Protein AF-A0A353LY17-F1 (afdb_monomer)

Foldseek 3Di:
DDPVVVVVVVVVVVVVVVPDPPPPVVCVDVFFADPPDWAFEAEPVGDTQDIDRTHDDFQDWDQGPQRWIWGFHDADPVVRYTYTYTDDRDDPPPQPPCNVCVVVVNVPPPDPPPDQAEEEEAEDQAQQAEDPPVQPDRGDPQHYPVVVVRVVVCVVCVVVVHHYRYDSDDNHPPDPCSPPD

Sequence (181 aa):
MTRRSRMLLICCVSFLLLAGPGWAQEETWGELLSVGEYYTLLDPEGNVLWETGHQIYPQDQYLAADNILYDVVEVDETERIARTELVELVKPEISRWNELRKELGLAAIEGSQQGERGQIALYHTHNAESYVPSDGAESVNGKGGIHRVGQAFADALGDLGITVDYSQTLHLPHDRGAYRR

Structure (mmCIF, N/CA/C/O backbone):
data_AF-A0A353LY17-F1
#
_entry.id   AF-A0A353LY17-F1
#
loop_
_atom_site.group_PDB
_atom_site.id
_atom_site.type_symbol
_atom_site.label_atom_id
_atom_site.label_alt_id
_atom_site.label_comp_id
_atom_site.label_asym_id
_atom_site.label_entity_id
_atom_site.label_seq_id
_atom_site.pdbx_PDB_ins_code
_atom_site.Cartn_x
_atom_site.Cartn_y
_atom_site.Cartn_z
_atom_site.occupancy
_atom_site.B_iso_or_equiv
_atom_site.auth_seq_id
_atom_site.auth_comp_id
_atom_site.auth_asym_id
_atom_site.auth_atom_id
_atom_site.pdbx_PDB_model_num
ATOM 1 N N . MET A 1 1 ? 3.284 45.686 -53.992 1.00 56.66 1 MET A N 1
ATOM 2 C CA . MET A 1 1 ? 3.015 45.862 -52.544 1.00 56.66 1 MET A CA 1
ATOM 3 C C . MET A 1 1 ? 3.606 47.179 -52.074 1.00 56.66 1 MET A C 1
ATOM 5 O O . MET A 1 1 ? 4.790 47.413 -52.284 1.00 56.66 1 MET A O 1
ATOM 9 N N . THR A 1 2 ? 2.798 48.044 -51.464 1.00 76.81 2 THR A N 1
ATOM 10 C CA . THR A 1 2 ? 3.268 49.303 -50.869 1.00 76.81 2 THR A CA 1
ATOM 11 C C . THR A 1 2 ? 4.068 49.025 -49.591 1.00 76.81 2 THR A C 1
ATOM 13 O O . THR A 1 2 ? 3.885 47.994 -48.938 1.00 76.81 2 THR A O 1
ATOM 16 N N . ARG A 1 3 ? 4.957 49.948 -49.204 1.00 73.81 3 ARG A N 1
ATOM 17 C CA . ARG A 1 3 ? 5.834 49.817 -48.021 1.00 73.81 3 ARG A CA 1
ATOM 18 C C . ARG A 1 3 ? 5.049 49.489 -46.737 1.00 73.81 3 ARG A C 1
ATOM 20 O O . ARG A 1 3 ? 5.506 48.686 -45.933 1.00 73.81 3 ARG A O 1
ATOM 27 N N . ARG A 1 4 ? 3.821 50.014 -46.618 1.00 73.06 4 ARG A N 1
ATOM 28 C CA . ARG A 1 4 ? 2.871 49.725 -45.527 1.00 73.06 4 ARG A CA 1
ATOM 29 C C . ARG A 1 4 ? 2.370 48.278 -45.537 1.00 73.06 4 ARG A C 1
ATOM 31 O O . ARG A 1 4 ? 2.393 47.631 -44.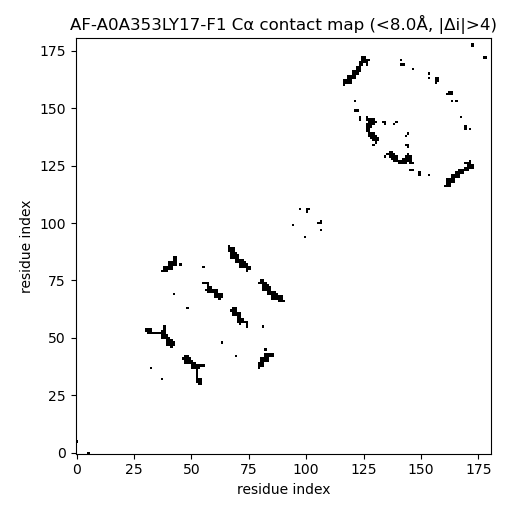500 1.00 73.06 4 ARG A O 1
ATOM 38 N N . SER A 1 5 ? 2.004 47.744 -46.704 1.00 69.88 5 SER A N 1
ATOM 39 C CA . SER A 1 5 ? 1.581 46.339 -46.832 1.00 69.88 5 SER A CA 1
ATOM 40 C C . SER A 1 5 ? 2.712 45.330 -46.581 1.00 69.88 5 SER A C 1
ATOM 42 O O . SER A 1 5 ? 2.445 44.250 -46.075 1.00 69.88 5 SER A O 1
ATOM 44 N N . ARG A 1 6 ? 3.980 45.685 -46.849 1.00 74.25 6 ARG A N 1
ATOM 45 C CA . ARG A 1 6 ? 5.136 44.857 -46.447 1.00 74.25 6 ARG A CA 1
ATOM 46 C C . ARG A 1 6 ? 5.353 44.866 -44.934 1.00 74.25 6 ARG A C 1
ATOM 48 O O . ARG A 1 6 ? 5.626 43.822 -44.362 1.00 74.25 6 ARG A O 1
ATOM 55 N N . MET A 1 7 ? 5.195 46.024 -44.295 1.00 73.31 7 MET A N 1
ATOM 56 C CA . MET A 1 7 ? 5.377 46.164 -42.849 1.00 73.31 7 MET A CA 1
ATOM 57 C C . MET A 1 7 ? 4.294 45.419 -42.057 1.00 73.31 7 MET A C 1
ATOM 59 O O . MET A 1 7 ? 4.612 44.731 -41.096 1.00 73.31 7 MET A O 1
ATOM 63 N N . LEU A 1 8 ? 3.037 45.477 -42.513 1.00 74.88 8 LEU A N 1
ATOM 64 C CA . LEU A 1 8 ? 1.932 44.706 -41.932 1.00 74.88 8 LEU A CA 1
ATOM 65 C C . LEU A 1 8 ? 2.136 43.195 -42.077 1.00 74.88 8 LEU A C 1
ATOM 67 O O . LEU A 1 8 ? 1.920 42.462 -41.119 1.00 74.88 8 LEU A O 1
ATOM 71 N N . LEU A 1 9 ? 2.599 42.736 -43.243 1.00 75.50 9 LEU A N 1
ATOM 72 C CA . LEU A 1 9 ? 2.864 41.315 -43.468 1.00 75.50 9 LEU A CA 1
ATOM 73 C C . LEU A 1 9 ? 3.995 40.806 -42.563 1.00 75.50 9 LEU A C 1
ATOM 75 O O . LEU A 1 9 ? 3.872 39.737 -41.980 1.00 75.50 9 LEU A O 1
ATOM 79 N N . ILE A 1 10 ? 5.063 41.597 -42.402 1.00 77.06 10 ILE A N 1
ATOM 80 C CA . ILE A 1 10 ? 6.172 41.272 -41.496 1.00 77.06 10 ILE A CA 1
ATOM 81 C C . ILE A 1 10 ? 5.671 41.217 -40.050 1.00 77.06 10 ILE A C 1
ATOM 83 O O . ILE A 1 10 ? 5.928 40.231 -39.377 1.00 77.06 10 ILE A O 1
ATOM 87 N N . CYS A 1 11 ? 4.887 42.197 -39.589 1.00 72.69 11 CYS A N 1
ATOM 88 C CA . CYS A 1 11 ? 4.318 42.162 -38.239 1.00 72.69 11 CYS A CA 1
ATOM 89 C C . CYS A 1 11 ? 3.384 40.961 -38.011 1.00 72.69 11 CYS A C 1
ATOM 91 O O . CYS A 1 11 ? 3.461 40.348 -36.951 1.00 72.69 11 CYS A O 1
ATOM 93 N N . CYS A 1 12 ? 2.544 40.587 -38.982 1.00 70.12 12 CYS A N 1
ATOM 94 C CA . CYS A 1 12 ? 1.680 39.407 -38.866 1.00 70.12 12 CYS A CA 1
ATOM 95 C C . CYS A 1 12 ? 2.480 38.098 -38.817 1.00 70.12 12 CYS A C 1
ATOM 97 O O . CYS A 1 12 ? 2.164 37.230 -38.008 1.00 70.12 12 CYS A O 1
ATOM 99 N N . VAL A 1 13 ? 3.533 37.963 -39.630 1.00 69.44 13 VAL A N 1
ATOM 100 C CA . VAL A 1 13 ? 4.416 36.784 -39.607 1.00 69.44 13 VAL A CA 1
ATOM 101 C C . VAL A 1 13 ? 5.200 36.714 -38.293 1.00 69.44 13 VAL A C 1
ATOM 103 O O . VAL A 1 13 ? 5.283 35.647 -37.694 1.00 69.44 13 VAL A O 1
ATOM 106 N N . SER A 1 14 ? 5.696 37.845 -37.784 1.00 66.38 14 SER A N 1
ATOM 107 C CA . SER A 1 14 ? 6.376 37.905 -36.484 1.00 66.38 14 SER A CA 1
ATOM 108 C C . SER A 1 14 ? 5.448 37.574 -35.310 1.00 66.38 14 SER A C 1
ATOM 110 O O . SER A 1 14 ? 5.885 36.950 -34.349 1.00 66.38 14 SER A O 1
ATOM 112 N N . PHE A 1 15 ? 4.168 37.957 -35.379 1.00 65.69 15 PHE A N 1
ATOM 113 C CA . PHE A 1 15 ? 3.180 37.646 -34.340 1.00 65.69 15 PHE A CA 1
ATOM 114 C C . PHE A 1 15 ? 2.769 36.165 -34.357 1.00 65.69 15 PHE A C 1
ATOM 116 O O . PHE A 1 15 ? 2.594 35.562 -33.304 1.00 65.69 15 PHE A O 1
ATOM 123 N N . LEU A 1 16 ? 2.694 35.553 -35.545 1.00 60.41 16 LEU A N 1
ATOM 124 C CA . LEU A 1 16 ? 2.455 34.114 -35.708 1.00 60.41 16 LEU A CA 1
ATOM 125 C C . LEU A 1 16 ? 3.641 33.255 -35.237 1.00 60.41 16 LEU A C 1
ATOM 127 O O . LEU A 1 16 ? 3.423 32.155 -34.744 1.00 60.41 16 LEU A O 1
ATOM 131 N N . LEU A 1 17 ? 4.877 33.758 -35.327 1.00 58.66 17 LEU A N 1
ATOM 132 C CA . LEU A 1 17 ? 6.073 33.071 -34.814 1.00 58.66 17 LEU A CA 1
ATOM 133 C C . LEU A 1 17 ? 6.217 33.143 -33.282 1.00 58.66 17 LEU A C 1
ATOM 135 O O . LEU A 1 17 ? 6.893 32.301 -32.701 1.00 58.66 17 LEU A O 1
ATOM 139 N N . LEU A 1 18 ? 5.578 34.117 -32.625 1.00 57.78 18 LEU A N 1
ATOM 140 C CA . LEU A 1 18 ? 5.542 34.238 -31.159 1.00 57.78 18 LEU A CA 1
ATOM 141 C C . LEU A 1 18 ? 4.372 33.474 -30.518 1.00 57.78 18 LEU A C 1
ATOM 143 O O . LEU A 1 18 ? 4.386 33.238 -29.314 1.00 57.78 18 LEU A O 1
ATOM 147 N N . ALA A 1 19 ? 3.381 33.066 -31.313 1.00 55.28 19 ALA A N 1
ATOM 148 C CA . ALA A 1 19 ? 2.241 32.258 -30.890 1.00 55.28 19 ALA A CA 1
ATOM 149 C C . ALA A 1 19 ? 2.464 30.769 -31.205 1.00 55.28 19 ALA A C 1
ATOM 151 O O . ALA A 1 19 ? 1.580 30.093 -31.733 1.00 55.28 19 ALA A O 1
ATOM 152 N N . GLY A 1 20 ? 3.659 30.252 -30.905 1.00 60.31 20 GLY A N 1
ATOM 153 C CA . GLY A 1 20 ? 3.837 28.807 -30.837 1.00 60.31 20 GLY A CA 1
ATOM 154 C C . GLY A 1 20 ? 2.866 28.258 -29.790 1.00 60.31 20 GLY A C 1
ATOM 155 O O . GLY A 1 20 ? 2.739 28.873 -28.726 1.00 60.31 20 GLY A O 1
ATOM 156 N N . PRO A 1 21 ? 2.149 27.150 -30.050 1.00 56.22 21 PRO A N 1
ATOM 157 C CA . PRO A 1 21 ? 1.451 26.473 -28.978 1.00 56.22 21 PRO A CA 1
ATOM 158 C C . PRO A 1 21 ? 2.529 26.067 -27.978 1.00 56.22 21 PRO A C 1
ATOM 160 O O . PRO A 1 21 ? 3.343 25.184 -28.243 1.00 56.22 21 PRO A O 1
ATOM 163 N N . GLY A 1 22 ? 2.583 26.775 -26.852 1.00 50.38 22 GLY A N 1
ATOM 164 C CA . GLY A 1 22 ? 3.240 26.281 -25.664 1.00 50.38 22 GLY A CA 1
ATOM 165 C C . GLY A 1 22 ? 2.450 25.057 -25.247 1.00 50.38 22 GLY A C 1
ATOM 166 O O . GLY A 1 22 ? 1.543 25.156 -24.427 1.00 50.38 22 GLY A O 1
ATOM 167 N N . TRP A 1 23 ? 2.765 23.911 -25.849 1.00 49.31 23 TRP A N 1
ATOM 168 C CA . TRP A 1 23 ? 2.523 22.620 -25.240 1.00 49.31 23 TRP A CA 1
ATOM 169 C C . TRP A 1 23 ? 3.463 22.580 -24.039 1.00 49.31 23 TRP A C 1
ATOM 171 O O . TRP A 1 23 ? 4.503 21.934 -24.055 1.00 49.31 23 TRP A O 1
ATOM 181 N N . ALA A 1 24 ? 3.125 23.346 -23.002 1.00 46.78 24 ALA A N 1
ATOM 182 C CA . ALA A 1 24 ? 3.462 22.954 -21.658 1.00 46.78 24 ALA A CA 1
ATOM 183 C C . ALA A 1 24 ? 2.662 21.670 -21.448 1.00 46.78 24 ALA A C 1
ATOM 185 O O . ALA A 1 24 ? 1.525 21.688 -20.980 1.00 46.78 24 ALA A O 1
ATOM 186 N N . GLN A 1 25 ? 3.223 20.562 -21.934 1.00 50.88 25 GLN A N 1
ATOM 187 C CA . GLN A 1 25 ? 2.933 19.275 -21.356 1.00 50.88 25 GLN A CA 1
ATOM 188 C C . GLN A 1 25 ? 3.263 19.498 -19.891 1.00 50.88 25 GLN A C 1
ATOM 190 O O . GLN A 1 25 ? 4.382 19.874 -19.549 1.00 50.88 25 GLN A O 1
ATOM 195 N N . GLU A 1 26 ? 2.228 19.479 -19.068 1.00 49.16 26 GLU A N 1
ATOM 196 C CA . GLU A 1 26 ? 2.356 19.492 -17.628 1.00 49.16 26 GLU A CA 1
ATOM 197 C C . GLU A 1 26 ? 3.163 18.228 -17.306 1.00 49.16 26 GLU A C 1
ATOM 199 O O . GLU A 1 26 ? 2.584 17.160 -17.125 1.00 49.16 26 GLU A O 1
ATOM 204 N N . GLU A 1 27 ? 4.498 18.312 -17.384 1.00 50.34 27 GLU A N 1
ATOM 205 C CA . GLU A 1 27 ? 5.439 17.278 -16.966 1.00 50.34 27 GLU A CA 1
ATOM 206 C C . GLU A 1 27 ? 5.262 17.167 -15.468 1.00 50.34 27 GLU A C 1
ATOM 208 O O . GLU A 1 27 ? 5.930 17.816 -14.669 1.00 50.34 27 GLU A O 1
ATOM 213 N N . THR A 1 28 ? 4.218 16.441 -15.095 1.00 49.41 28 THR A N 1
ATOM 214 C CA . THR A 1 28 ? 3.804 16.387 -13.710 1.00 49.41 28 THR A CA 1
ATOM 215 C C . THR A 1 28 ? 4.758 15.492 -12.938 1.00 49.41 28 THR A C 1
ATOM 217 O O . THR A 1 28 ? 4.881 15.695 -11.741 1.00 49.41 28 THR A O 1
ATOM 220 N N . TRP A 1 29 ? 5.479 14.584 -13.609 1.00 51.88 29 TRP A N 1
ATOM 221 C CA . TRP A 1 29 ? 6.497 13.704 -13.036 1.00 51.88 29 TRP A CA 1
ATOM 222 C C . TRP A 1 29 ? 7.425 13.236 -14.165 1.00 51.88 29 TRP A C 1
ATOM 224 O O . TRP A 1 29 ? 6.997 12.453 -15.010 1.00 51.88 29 TRP A O 1
ATOM 234 N N . GLY A 1 30 ? 8.673 13.709 -14.208 1.00 55.66 30 GLY A N 1
ATOM 235 C CA . GLY A 1 30 ? 9.668 13.354 -15.240 1.00 55.66 30 GLY A CA 1
ATOM 236 C C . GLY A 1 30 ? 10.159 11.897 -15.207 1.00 55.66 30 GLY A C 1
ATOM 237 O O . GLY A 1 30 ? 11.194 11.595 -15.787 1.00 55.66 30 GLY A O 1
ATOM 238 N N . GLU A 1 31 ? 9.437 11.013 -14.517 1.00 68.69 31 GLU A N 1
ATOM 239 C CA . GLU A 1 31 ? 9.803 9.617 -14.264 1.00 68.69 31 GLU A CA 1
ATOM 240 C C . GLU A 1 31 ? 8.792 8.613 -14.838 1.00 68.69 31 GLU A C 1
ATOM 242 O O . GLU A 1 31 ? 9.053 7.419 -14.789 1.00 68.69 31 GLU A O 1
ATOM 247 N N . LEU A 1 32 ? 7.644 9.039 -15.385 1.00 81.88 32 LEU A N 1
ATOM 248 C CA . LEU A 1 32 ? 6.720 8.120 -16.065 1.00 81.88 32 LEU A CA 1
ATOM 249 C C . LEU A 1 32 ? 6.977 8.089 -17.573 1.00 81.88 32 LEU A C 1
ATOM 251 O O . LEU A 1 32 ? 7.054 9.126 -18.232 1.00 81.88 32 LEU A O 1
ATOM 255 N N . LEU A 1 33 ? 7.021 6.881 -18.123 1.00 87.19 33 LEU A N 1
ATOM 256 C CA . LEU A 1 33 ? 7.042 6.620 -19.553 1.00 87.19 33 LEU A CA 1
ATOM 257 C C . LEU A 1 33 ? 5.692 6.936 -20.207 1.00 87.19 33 LEU A C 1
ATOM 259 O O . LEU A 1 33 ? 4.656 7.103 -19.550 1.00 87.19 33 LEU A O 1
ATOM 263 N N . SER A 1 34 ? 5.690 6.991 -21.540 1.00 88.44 34 SER A N 1
ATOM 264 C CA . SER A 1 34 ? 4.455 7.185 -22.296 1.00 88.44 34 SER A CA 1
ATOM 265 C C . SER A 1 34 ? 3.515 5.991 -22.121 1.00 88.44 34 SER A C 1
ATOM 267 O O . SER A 1 34 ? 3.927 4.859 -21.874 1.00 88.44 34 SER A O 1
ATOM 269 N N . VAL A 1 35 ? 2.215 6.225 -22.302 1.00 85.50 35 VAL A N 1
ATOM 270 C CA . VAL A 1 35 ? 1.204 5.162 -22.218 1.00 85.50 35 VAL A CA 1
ATOM 271 C C . VAL A 1 35 ? 1.535 4.025 -23.192 1.00 85.50 35 VAL A C 1
ATOM 273 O O . VAL A 1 35 ? 1.642 4.249 -24.396 1.00 85.50 35 VAL A O 1
ATOM 276 N N . GLY A 1 36 ? 1.632 2.802 -22.663 1.00 88.25 36 GLY A N 1
ATOM 277 C CA . GLY A 1 36 ? 1.963 1.595 -23.428 1.00 88.25 36 GLY A CA 1
ATOM 278 C C . GLY A 1 36 ? 3.456 1.262 -23.470 1.00 88.25 36 GLY A C 1
ATOM 279 O O . GLY A 1 36 ? 3.824 0.235 -24.031 1.00 88.25 36 GLY A O 1
ATOM 280 N N . GLU A 1 37 ? 4.302 2.095 -22.868 1.00 92.25 37 GLU A N 1
ATOM 281 C CA . GLU A 1 37 ? 5.732 1.851 -22.709 1.00 92.25 37 GLU A CA 1
ATOM 282 C C . GLU A 1 37 ? 6.034 1.367 -21.289 1.00 92.25 37 GLU A C 1
ATOM 284 O O . GLU A 1 37 ? 5.403 1.806 -20.327 1.00 92.25 37 GLU A O 1
ATOM 289 N N . TYR A 1 38 ? 6.994 0.454 -21.161 1.00 96.06 38 TYR A N 1
ATOM 290 C CA . TYR A 1 38 ? 7.423 -0.075 -19.873 1.00 96.06 38 TYR A CA 1
ATOM 291 C C . TYR A 1 38 ? 8.873 -0.559 -19.933 1.00 96.06 38 TYR A C 1
ATOM 293 O O . TYR A 1 38 ? 9.367 -0.923 -21.003 1.00 96.06 38 TYR A O 1
ATOM 301 N N . TYR A 1 39 ? 9.537 -0.556 -18.781 1.00 97.38 39 TYR A N 1
ATOM 302 C CA . TYR A 1 39 ? 10.762 -1.308 -18.544 1.00 97.38 39 TYR A CA 1
ATOM 303 C C . TYR A 1 39 ? 10.438 -2.702 -18.017 1.00 97.38 39 TYR A C 1
ATOM 305 O O . TYR A 1 39 ? 9.479 -2.880 -17.263 1.00 97.38 39 TYR A O 1
ATOM 313 N N . THR A 1 40 ? 11.279 -3.670 -18.375 1.00 98.19 40 THR A N 1
ATOM 314 C CA . THR A 1 40 ? 11.277 -5.024 -17.812 1.00 98.19 40 THR A CA 1
ATOM 315 C C . THR A 1 40 ? 12.487 -5.200 -16.903 1.00 98.19 40 THR A C 1
ATOM 317 O O . THR A 1 40 ? 13.627 -5.074 -17.347 1.00 98.19 40 THR A O 1
ATOM 320 N N . LEU A 1 41 ? 12.241 -5.507 -15.634 1.00 97.94 41 LEU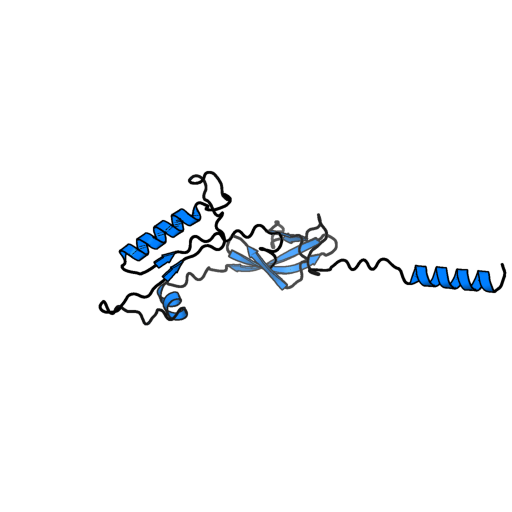 A N 1
ATOM 321 C CA . LEU A 1 41 ? 13.260 -5.794 -14.634 1.00 97.94 41 LEU A CA 1
ATOM 322 C C . LEU A 1 41 ? 13.525 -7.302 -14.583 1.00 97.94 41 LEU A C 1
ATOM 324 O O . LEU A 1 41 ? 12.591 -8.083 -14.386 1.00 97.94 41 LEU A O 1
ATOM 328 N N . LEU A 1 42 ? 14.780 -7.712 -14.757 1.00 98.12 42 LEU A N 1
ATOM 329 C CA . LEU A 1 42 ? 15.199 -9.112 -14.781 1.00 98.12 42 LEU A CA 1
ATOM 330 C C . LEU A 1 42 ? 16.012 -9.487 -13.540 1.00 98.12 42 LEU A C 1
ATOM 332 O O . LEU A 1 42 ? 16.847 -8.702 -13.077 1.00 98.12 42 LEU A O 1
ATOM 336 N N . ASP A 1 43 ? 15.803 -10.708 -13.054 1.00 96.38 43 ASP A N 1
ATOM 337 C CA . ASP A 1 43 ? 16.654 -11.344 -12.045 1.00 96.38 43 ASP A CA 1
ATOM 338 C C . ASP A 1 43 ? 18.030 -11.742 -12.636 1.00 96.38 43 ASP A C 1
ATOM 340 O O . ASP A 1 43 ? 18.237 -11.656 -13.858 1.00 96.38 43 ASP A O 1
ATOM 344 N N . PRO A 1 44 ? 18.996 -12.171 -11.800 1.00 95.62 44 PRO A N 1
ATOM 345 C CA . PRO A 1 44 ? 20.309 -12.622 -12.266 1.00 95.62 44 PRO A CA 1
ATOM 346 C C . PRO A 1 44 ? 20.258 -13.794 -13.260 1.00 95.62 44 PRO A C 1
ATOM 348 O O . PRO A 1 44 ? 21.150 -13.944 -14.098 1.00 95.62 44 PRO A O 1
ATOM 351 N N . GLU A 1 45 ? 19.221 -14.627 -13.187 1.00 95.56 45 GLU A N 1
ATOM 352 C CA . GLU A 1 45 ? 18.982 -15.765 -14.072 1.00 95.56 45 GLU A CA 1
ATOM 353 C C . GLU A 1 45 ? 18.318 -15.369 -15.408 1.00 95.56 45 GLU A C 1
ATOM 355 O O . GLU A 1 45 ? 18.277 -16.177 -16.341 1.00 95.56 45 GLU A O 1
ATOM 360 N N . GLY A 1 46 ? 17.848 -14.126 -15.536 1.00 95.38 46 GLY A N 1
ATOM 361 C CA . GLY A 1 46 ? 17.175 -13.583 -16.713 1.00 95.38 46 GLY A CA 1
ATOM 362 C C . GLY A 1 46 ? 15.655 -13.775 -16.740 1.00 95.38 46 GLY A C 1
ATOM 363 O O . GLY A 1 46 ? 15.048 -13.555 -17.789 1.00 95.38 46 GLY A O 1
ATOM 364 N N . ASN A 1 47 ? 15.027 -14.178 -15.634 1.00 96.25 47 ASN A N 1
ATOM 365 C CA . ASN A 1 47 ? 13.572 -14.214 -15.505 1.00 96.25 47 ASN A CA 1
ATOM 366 C C . ASN A 1 47 ? 13.019 -12.821 -15.183 1.00 96.25 47 ASN A C 1
ATOM 368 O O . ASN A 1 47 ? 13.695 -11.982 -14.592 1.00 96.25 47 ASN A O 1
ATOM 372 N N . VAL A 1 48 ? 11.761 -12.581 -15.551 1.00 97.00 48 VAL A N 1
ATOM 373 C CA . VAL A 1 48 ? 11.082 -11.305 -15.288 1.00 97.00 48 VAL A CA 1
ATOM 374 C C . VAL A 1 48 ? 10.673 -11.214 -13.818 1.00 97.00 48 VAL A C 1
ATOM 376 O O . VAL A 1 48 ? 9.876 -12.026 -13.350 1.00 97.00 48 VAL A O 1
ATOM 379 N N . LEU A 1 49 ? 11.182 -10.196 -13.121 1.00 95.44 49 LEU A N 1
ATOM 380 C CA . LEU A 1 49 ? 10.779 -9.831 -11.759 1.00 95.44 49 LEU A CA 1
ATOM 381 C C . LEU A 1 49 ? 9.577 -8.888 -11.767 1.00 95.44 49 LEU A C 1
ATOM 383 O O . LEU A 1 49 ? 8.622 -9.080 -11.016 1.00 95.44 49 LEU A O 1
ATOM 387 N N . TRP A 1 50 ? 9.637 -7.849 -12.602 1.00 96.12 50 TRP A N 1
ATOM 388 C CA . TRP A 1 50 ? 8.672 -6.755 -12.584 1.00 96.12 50 TRP A CA 1
ATOM 389 C C . TRP A 1 50 ? 8.648 -6.004 -13.917 1.00 96.12 50 TRP A C 1
ATOM 391 O O . TRP A 1 50 ? 9.669 -5.882 -14.589 1.00 96.12 50 TRP A O 1
ATOM 401 N N . GLU A 1 51 ? 7.486 -5.470 -14.284 1.00 96.19 51 GLU A N 1
ATOM 402 C CA . GLU A 1 51 ? 7.313 -4.560 -15.417 1.00 96.19 51 GLU A CA 1
ATOM 403 C C . GLU A 1 51 ? 6.713 -3.248 -14.909 1.00 96.19 51 GLU A C 1
ATOM 405 O O . GLU A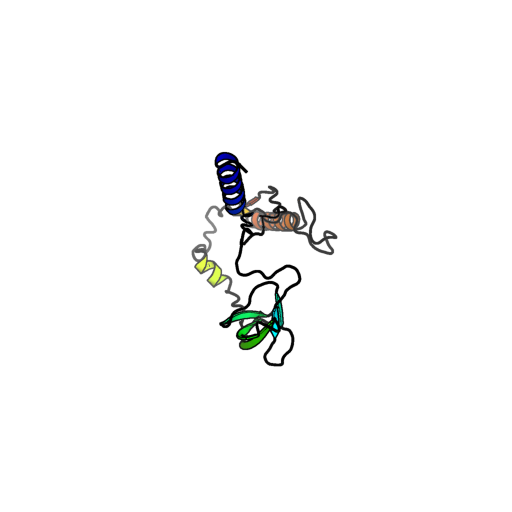 1 51 ? 5.752 -3.254 -14.132 1.00 96.19 51 GLU A O 1
ATOM 410 N N . THR A 1 52 ? 7.269 -2.115 -15.339 1.00 94.25 52 THR A N 1
ATOM 411 C CA . THR A 1 52 ? 6.836 -0.799 -14.858 1.00 94.25 52 THR A CA 1
ATOM 412 C C . THR A 1 52 ? 6.842 0.258 -15.947 1.00 94.25 52 THR A C 1
ATOM 414 O O . THR A 1 52 ? 7.753 0.325 -16.766 1.00 94.25 52 THR A O 1
ATOM 417 N N . GLY A 1 53 ? 5.826 1.121 -15.930 1.00 93.62 53 GLY A N 1
ATOM 418 C CA . GLY A 1 53 ? 5.791 2.340 -16.740 1.00 93.62 53 GLY A CA 1
ATOM 419 C C . GLY A 1 53 ? 6.644 3.469 -16.159 1.00 93.62 53 GLY A C 1
ATOM 420 O O . GLY A 1 53 ? 6.557 4.590 -16.641 1.00 93.62 53 GLY A O 1
ATOM 421 N N . HIS A 1 54 ? 7.407 3.213 -15.097 1.00 91.19 54 HIS A N 1
ATOM 422 C CA . HIS A 1 54 ? 8.351 4.170 -14.537 1.00 91.19 54 HIS A CA 1
ATOM 423 C C . HIS A 1 54 ? 9.709 4.026 -15.228 1.00 91.19 54 HIS A C 1
ATOM 425 O O . HIS A 1 54 ? 10.092 2.940 -15.666 1.00 91.19 54 HIS A O 1
ATOM 431 N N . GLN A 1 55 ? 10.443 5.126 -15.309 1.00 92.31 55 GLN A N 1
ATOM 432 C CA . GLN A 1 55 ? 11.854 5.126 -15.639 1.00 92.31 55 GLN A CA 1
ATOM 433 C C . GLN A 1 55 ? 12.618 4.359 -14.550 1.00 92.31 55 GLN A C 1
ATOM 435 O O . GLN A 1 55 ? 12.300 4.484 -13.370 1.00 92.31 55 GLN A O 1
ATOM 440 N N . ILE A 1 56 ? 13.605 3.562 -14.963 1.00 94.25 56 ILE A N 1
ATOM 441 C CA . ILE A 1 56 ? 14.493 2.816 -14.066 1.00 94.25 56 ILE A CA 1
ATOM 442 C C . ILE A 1 56 ? 15.908 3.370 -14.218 1.00 94.25 56 ILE A C 1
ATOM 444 O O . ILE A 1 56 ? 16.362 3.621 -15.339 1.00 94.25 56 ILE A O 1
ATOM 448 N N . TYR A 1 57 ? 16.608 3.524 -13.102 1.00 94.44 57 TYR A N 1
ATOM 449 C CA . TYR A 1 57 ? 17.992 3.967 -13.034 1.00 94.44 57 TYR A CA 1
ATOM 450 C C . TYR A 1 57 ? 18.876 2.919 -12.344 1.00 94.44 57 TYR A C 1
ATOM 452 O O . TYR A 1 57 ? 18.408 2.147 -11.505 1.00 94.44 57 TYR A O 1
ATOM 460 N N . PRO A 1 58 ? 20.184 2.876 -12.659 1.00 95.75 58 PRO A N 1
ATOM 461 C CA . PRO A 1 58 ? 21.136 2.137 -11.839 1.00 95.75 58 PRO A CA 1
ATOM 462 C C . PRO A 1 58 ? 21.053 2.570 -10.368 1.00 95.75 58 PRO A C 1
ATOM 464 O O . PRO A 1 58 ? 20.895 3.756 -10.092 1.00 95.75 58 PRO A O 1
ATOM 467 N N . GLN A 1 59 ? 21.233 1.622 -9.447 1.00 95.06 59 GLN A N 1
ATOM 468 C CA . GLN A 1 59 ? 21.033 1.750 -7.993 1.00 95.06 59 GLN A CA 1
ATOM 469 C C . GLN A 1 59 ? 19.578 1.839 -7.508 1.00 95.06 59 GLN A C 1
ATOM 471 O O . GLN A 1 59 ? 19.364 1.881 -6.295 1.00 95.06 59 GLN A O 1
ATOM 476 N N . ASP A 1 60 ? 18.582 1.818 -8.398 1.00 95.50 60 ASP A N 1
ATOM 477 C CA . ASP A 1 60 ? 17.208 1.567 -7.964 1.00 95.50 60 ASP A CA 1
ATOM 478 C C . ASP A 1 60 ? 17.114 0.186 -7.309 1.00 95.50 60 ASP A C 1
ATOM 480 O O . ASP A 1 60 ? 17.819 -0.750 -7.696 1.00 95.50 60 ASP A O 1
ATOM 484 N N . GLN A 1 61 ? 16.223 0.054 -6.327 1.00 96.06 61 GLN A N 1
ATOM 485 C CA . GLN A 1 61 ? 16.036 -1.194 -5.593 1.00 96.06 61 GLN A CA 1
ATOM 486 C C . GLN A 1 61 ? 14.615 -1.726 -5.759 1.00 96.06 61 GLN A C 1
ATOM 488 O O . GLN A 1 61 ? 13.640 -0.971 -5.724 1.00 96.06 61 GLN A O 1
ATOM 493 N N . TYR A 1 62 ? 14.490 -3.045 -5.874 1.00 95.44 62 TYR A N 1
ATOM 494 C CA . TYR A 1 62 ? 13.212 -3.743 -5.930 1.00 95.44 62 TYR A CA 1
ATOM 495 C C . TYR A 1 62 ? 13.137 -4.813 -4.840 1.00 95.44 62 TYR A C 1
ATOM 497 O O . TYR A 1 62 ? 13.939 -5.744 -4.813 1.00 95.44 62 TYR A O 1
ATOM 505 N N . LEU A 1 63 ? 12.156 -4.688 -3.942 1.00 95.06 63 LEU A N 1
ATOM 506 C CA . LEU A 1 63 ? 11.848 -5.703 -2.935 1.00 95.06 63 LEU A CA 1
ATOM 507 C C . LEU A 1 63 ? 10.739 -6.619 -3.460 1.00 95.06 63 LEU A C 1
ATOM 509 O O . LEU A 1 63 ? 9.580 -6.209 -3.561 1.00 95.06 63 LEU A O 1
ATOM 513 N N . ALA A 1 64 ? 11.098 -7.856 -3.789 1.00 93.44 64 ALA A N 1
ATOM 514 C CA . ALA A 1 64 ? 10.176 -8.847 -4.323 1.00 93.44 64 ALA A CA 1
ATOM 515 C C . ALA A 1 64 ? 9.248 -9.433 -3.240 1.00 93.44 64 ALA A C 1
ATOM 517 O O . ALA A 1 64 ? 9.458 -9.283 -2.035 1.00 93.44 64 ALA A O 1
ATOM 518 N N . ALA A 1 65 ? 8.196 -10.133 -3.675 1.00 89.50 65 ALA A N 1
ATOM 519 C CA . ALA A 1 65 ? 7.163 -10.691 -2.793 1.00 89.50 65 ALA A CA 1
ATOM 520 C C . ALA A 1 65 ? 7.672 -11.779 -1.824 1.00 89.50 65 ALA A C 1
ATOM 522 O O . ALA A 1 65 ? 7.040 -12.053 -0.804 1.00 89.50 65 ALA A O 1
ATOM 523 N N . ASP A 1 66 ? 8.807 -12.401 -2.128 1.00 91.94 66 ASP A N 1
ATOM 524 C CA . ASP A 1 66 ? 9.519 -13.344 -1.261 1.00 91.94 66 ASP A CA 1
ATOM 525 C C . ASP A 1 66 ? 10.489 -12.653 -0.282 1.00 91.94 66 ASP A C 1
ATOM 527 O O . ASP A 1 66 ? 11.167 -13.321 0.500 1.00 91.94 66 ASP A O 1
ATOM 531 N N . ASN A 1 67 ? 10.474 -11.317 -0.251 1.00 92.69 67 ASN A N 1
ATOM 532 C CA . ASN A 1 67 ? 11.358 -10.429 0.498 1.00 92.69 67 ASN A CA 1
ATOM 533 C C . ASN A 1 67 ? 12.822 -10.455 0.047 1.00 92.69 67 ASN A C 1
ATOM 535 O O . ASN A 1 67 ? 13.703 -10.091 0.825 1.00 92.69 67 ASN A O 1
ATOM 539 N N . ILE A 1 68 ? 13.114 -10.872 -1.182 1.00 95.19 68 ILE A N 1
ATOM 540 C CA . ILE A 1 68 ? 14.453 -10.693 -1.741 1.00 95.19 68 ILE A CA 1
ATOM 541 C C . ILE A 1 68 ? 14.579 -9.260 -2.268 1.00 95.19 68 ILE A C 1
ATOM 543 O O . ILE A 1 68 ? 13.743 -8.792 -3.042 1.00 95.19 68 ILE A O 1
ATOM 547 N N . LEU A 1 69 ? 15.610 -8.554 -1.808 1.00 96.06 69 LEU A N 1
ATOM 548 C CA . LEU A 1 69 ? 15.984 -7.229 -2.281 1.00 96.06 69 LEU A CA 1
ATOM 549 C C . LEU A 1 69 ? 16.957 -7.360 -3.452 1.00 96.06 69 LEU A C 1
ATOM 551 O O . LEU A 1 69 ? 17.982 -8.039 -3.345 1.00 96.06 69 LEU A O 1
ATOM 555 N N . TYR A 1 70 ? 16.631 -6.677 -4.541 1.00 97.44 70 TYR A N 1
ATOM 556 C CA . TYR A 1 70 ? 17.414 -6.617 -5.765 1.00 97.44 70 TYR A CA 1
ATOM 557 C C . TYR A 1 70 ? 17.878 -5.187 -6.028 1.00 97.44 70 TYR A C 1
ATOM 559 O O . TYR A 1 70 ? 17.068 -4.268 -5.916 1.00 97.44 70 TYR A O 1
ATOM 567 N N . ASP A 1 71 ? 19.133 -5.020 -6.444 1.00 98.00 71 ASP A N 1
ATOM 568 C CA . ASP A 1 71 ? 19.689 -3.741 -6.898 1.00 98.00 71 ASP A CA 1
ATOM 569 C C . ASP A 1 71 ? 19.829 -3.739 -8.416 1.00 98.00 71 ASP A C 1
ATOM 571 O O . ASP A 1 71 ? 20.325 -4.698 -9.008 1.00 98.00 71 ASP A O 1
ATOM 575 N N . VAL A 1 72 ? 19.422 -2.648 -9.060 1.00 97.94 72 VAL A N 1
ATOM 576 C CA . VAL A 1 72 ? 19.615 -2.444 -10.496 1.00 97.94 72 VAL A CA 1
ATOM 577 C C . VAL A 1 72 ? 21.071 -2.098 -10.775 1.00 97.94 72 VAL A C 1
ATOM 579 O O . VAL A 1 72 ? 21.557 -1.029 -10.403 1.00 97.94 72 VAL A O 1
ATOM 582 N N . VAL A 1 73 ? 21.764 -2.982 -11.487 1.00 97.69 73 VAL A N 1
ATOM 583 C CA . VAL A 1 73 ? 23.185 -2.812 -11.831 1.00 97.69 73 VAL A CA 1
ATOM 584 C C . VAL A 1 73 ? 23.396 -2.341 -13.266 1.00 97.69 73 VAL A C 1
ATOM 586 O O . VAL A 1 73 ? 24.410 -1.711 -13.568 1.00 97.69 73 VAL A O 1
ATOM 589 N N . GLU A 1 74 ? 22.440 -2.614 -14.153 1.00 97.25 74 GLU A N 1
ATOM 590 C CA . GLU A 1 74 ? 22.515 -2.275 -15.573 1.00 97.25 74 GLU A CA 1
ATOM 591 C C . GLU A 1 74 ? 21.123 -1.944 -16.115 1.00 97.25 74 GLU A C 1
ATOM 593 O O . GLU A 1 74 ? 20.147 -2.623 -15.796 1.00 97.25 74 GLU A O 1
ATOM 598 N N . VAL A 1 75 ? 21.047 -0.922 -16.968 1.00 97.50 75 VAL A N 1
ATOM 599 C CA . VAL A 1 75 ? 19.830 -0.532 -17.685 1.00 97.50 75 VAL A CA 1
ATOM 600 C C . VAL A 1 75 ? 20.165 -0.373 -19.166 1.00 97.50 75 VAL A C 1
ATOM 602 O O . VAL A 1 75 ? 20.992 0.460 -19.535 1.00 97.50 75 VAL A O 1
ATOM 605 N N . ASP A 1 76 ? 19.512 -1.164 -20.014 1.00 96.75 76 ASP A N 1
ATOM 606 C CA . ASP A 1 76 ? 19.469 -0.967 -21.459 1.00 96.75 76 ASP A CA 1
ATOM 607 C C . ASP A 1 76 ? 18.255 -0.096 -21.795 1.00 96.75 76 ASP A C 1
ATOM 609 O O . ASP A 1 76 ? 17.112 -0.556 -21.783 1.00 96.75 76 ASP A O 1
ATOM 613 N N . GLU A 1 77 ? 18.498 1.181 -22.083 1.00 94.00 77 GLU A N 1
ATOM 614 C CA . GLU A 1 77 ? 17.443 2.143 -22.425 1.00 94.00 77 GLU A CA 1
ATOM 615 C C . GLU A 1 77 ? 16.793 1.871 -23.792 1.00 94.00 77 GLU A C 1
ATOM 617 O O . GLU A 1 77 ? 15.671 2.315 -24.042 1.00 94.00 77 GLU A O 1
ATOM 622 N N . THR A 1 78 ? 17.484 1.156 -24.689 1.00 94.19 78 THR A N 1
ATOM 623 C CA . THR A 1 78 ? 16.994 0.883 -26.048 1.00 94.19 78 THR A CA 1
ATOM 624 C C . THR A 1 78 ? 15.997 -0.264 -26.027 1.00 94.19 78 THR A C 1
ATOM 626 O O . THR A 1 78 ? 14.886 -0.125 -26.537 1.00 94.19 78 THR A O 1
ATOM 629 N N . GLU A 1 79 ? 16.376 -1.378 -25.401 1.00 95.62 79 GLU A N 1
ATOM 630 C CA . GLU A 1 79 ? 15.509 -2.552 -25.246 1.00 95.62 79 GLU A CA 1
ATOM 631 C C . GLU A 1 79 ? 14.557 -2.422 -24.045 1.00 95.62 79 GLU A C 1
ATOM 633 O O . GLU A 1 79 ? 13.624 -3.211 -23.904 1.00 95.62 79 GLU A O 1
ATOM 638 N N . ARG A 1 80 ? 14.768 -1.412 -23.191 1.00 96.38 80 ARG A N 1
ATOM 639 C CA . ARG A 1 80 ? 14.037 -1.169 -21.938 1.00 96.38 80 ARG A CA 1
ATOM 640 C C . ARG A 1 80 ? 14.095 -2.356 -20.986 1.00 96.38 80 ARG A C 1
ATOM 642 O O . ARG A 1 80 ? 13.097 -2.768 -20.394 1.00 96.38 80 ARG A O 1
ATOM 649 N N . ILE A 1 81 ? 15.297 -2.893 -20.826 1.00 97.88 81 ILE A N 1
ATOM 650 C CA . ILE A 1 81 ? 15.576 -4.024 -19.946 1.00 97.88 81 ILE A CA 1
ATOM 651 C C . ILE A 1 81 ? 16.553 -3.571 -18.872 1.00 97.88 81 ILE A C 1
ATOM 653 O O . ILE A 1 81 ? 17.630 -3.069 -19.176 1.00 97.88 81 ILE A O 1
ATOM 657 N N . ALA A 1 82 ? 16.194 -3.790 -17.614 1.00 97.94 82 ALA A N 1
ATOM 658 C CA . ALA A 1 82 ? 17.067 -3.558 -16.476 1.00 97.94 82 ALA A CA 1
ATOM 659 C C . ALA A 1 82 ? 17.447 -4.898 -15.839 1.00 97.94 82 ALA A C 1
ATOM 661 O O . ALA A 1 82 ? 16.600 -5.773 -15.658 1.00 97.94 82 ALA A O 1
ATOM 662 N N . ARG A 1 83 ? 18.729 -5.076 -15.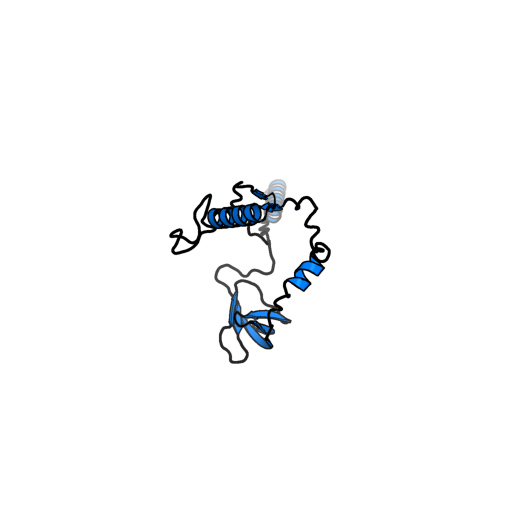523 1.00 97.94 83 ARG A N 1
ATOM 663 C CA . ARG A 1 83 ? 19.265 -6.283 -14.884 1.00 97.94 83 ARG A CA 1
ATOM 664 C C . ARG A 1 83 ? 19.620 -5.982 -13.445 1.00 97.94 83 ARG A C 1
ATOM 666 O O . ARG A 1 83 ? 20.137 -4.906 -13.136 1.00 97.94 83 ARG A O 1
ATOM 673 N N . THR A 1 84 ? 19.369 -6.962 -12.592 1.00 98.00 84 THR A N 1
ATOM 674 C CA . THR A 1 84 ? 19.570 -6.820 -11.157 1.00 98.00 84 THR A CA 1
ATOM 675 C C . THR A 1 84 ? 20.595 -7.793 -10.602 1.00 98.00 84 THR A C 1
ATOM 677 O O . THR A 1 84 ? 20.886 -8.831 -11.199 1.00 98.00 84 THR A O 1
ATOM 680 N N . GLU A 1 85 ? 21.125 -7.454 -9.433 1.00 96.94 85 GLU A N 1
ATOM 681 C CA . GLU A 1 85 ? 21.828 -8.384 -8.561 1.00 96.94 85 GLU A CA 1
ATOM 682 C C . GLU A 1 85 ? 21.064 -8.581 -7.249 1.00 96.94 85 GLU A C 1
ATOM 684 O O . GLU A 1 85 ? 20.344 -7.694 -6.790 1.00 96.94 85 GLU A O 1
ATOM 689 N N . LEU A 1 86 ? 21.204 -9.764 -6.650 1.00 95.69 86 LEU A N 1
ATOM 690 C CA . LEU A 1 86 ? 20.608 -10.063 -5.351 1.00 95.69 86 LEU A CA 1
ATOM 691 C C . LEU A 1 86 ? 21.433 -9.396 -4.250 1.00 95.69 86 LEU A C 1
ATOM 693 O O . LEU A 1 86 ? 22.617 -9.699 -4.096 1.00 95.69 86 LEU A O 1
ATOM 697 N N . VAL A 1 87 ? 20.784 -8.555 -3.447 1.00 94.50 87 VAL A N 1
ATOM 698 C CA . VAL A 1 87 ? 21.398 -7.877 -2.300 1.00 94.50 87 VAL A CA 1
ATOM 699 C C . VAL A 1 87 ? 21.249 -8.727 -1.045 1.00 94.50 87 VAL A C 1
ATOM 701 O O . VAL A 1 87 ? 22.234 -9.203 -0.481 1.00 94.50 87 VAL A O 1
ATOM 704 N N . GLU A 1 88 ? 20.009 -8.957 -0.608 1.00 93.19 88 GLU A N 1
ATOM 705 C CA . GLU A 1 88 ? 19.725 -9.723 0.603 1.00 93.19 88 GLU A CA 1
ATOM 706 C C . GLU A 1 88 ? 18.291 -10.259 0.658 1.00 93.19 88 GLU A C 1
ATOM 708 O O . GLU A 1 88 ? 17.397 -9.791 -0.039 1.00 93.19 88 GLU A O 1
ATOM 713 N N . LEU A 1 89 ? 18.063 -11.235 1.541 1.00 91.31 89 LEU A N 1
ATOM 714 C CA . LEU A 1 89 ? 16.722 -11.633 1.960 1.00 91.31 89 LEU A CA 1
ATOM 715 C C . LEU A 1 89 ? 16.314 -10.784 3.170 1.00 91.31 89 LEU A C 1
ATOM 717 O O . LEU A 1 89 ? 16.764 -11.042 4.294 1.00 91.31 89 LEU A O 1
ATOM 721 N N . VAL A 1 90 ? 15.436 -9.811 2.947 1.00 86.88 90 VAL A N 1
ATOM 722 C CA . VAL A 1 90 ? 14.886 -8.942 3.986 1.00 86.88 90 VAL A CA 1
ATOM 723 C C . VAL A 1 90 ? 13.988 -9.775 4.889 1.00 86.88 90 VAL A C 1
ATOM 725 O O . VAL A 1 90 ? 12.950 -10.302 4.493 1.00 86.88 90 VAL A O 1
ATOM 728 N N . LYS A 1 91 ? 14.383 -9.918 6.151 1.00 82.81 91 LYS A N 1
ATOM 729 C CA . LYS A 1 91 ? 13.516 -10.543 7.147 1.00 82.81 91 LYS A CA 1
ATOM 730 C C . LYS A 1 91 ? 12.620 -9.455 7.718 1.00 82.81 91 LYS A C 1
ATOM 732 O O . LYS A 1 91 ? 13.164 -8.511 8.288 1.00 82.81 91 LYS A O 1
ATOM 737 N N . PRO A 1 92 ? 11.285 -9.569 7.617 1.00 69.88 92 PRO A N 1
ATOM 738 C CA . PRO A 1 92 ? 10.415 -8.618 8.280 1.00 69.88 92 PRO A CA 1
ATOM 739 C C . PRO A 1 92 ? 10.716 -8.663 9.778 1.00 69.88 92 PRO A C 1
ATOM 741 O O . PRO A 1 92 ? 10.558 -9.701 10.430 1.00 69.88 92 PRO A O 1
ATOM 744 N N . GLU A 1 93 ? 11.190 -7.545 10.322 1.00 69.00 93 GLU A N 1
ATOM 745 C CA . GLU A 1 93 ? 11.312 -7.390 11.761 1.00 69.00 93 GLU A CA 1
ATOM 746 C C . GLU A 1 93 ? 9.899 -7.331 12.330 1.00 69.00 93 GLU A C 1
ATOM 748 O O . GLU A 1 93 ? 9.220 -6.307 12.304 1.00 69.00 93 GLU A O 1
ATOM 753 N N . ILE A 1 94 ? 9.417 -8.470 12.822 1.00 61.78 94 ILE A N 1
ATOM 754 C CA . ILE A 1 94 ? 8.215 -8.498 13.644 1.00 61.78 94 ILE A CA 1
ATOM 755 C C . ILE A 1 94 ? 8.625 -7.868 14.971 1.00 61.78 94 ILE A C 1
ATOM 757 O O . ILE A 1 94 ? 9.099 -8.567 15.873 1.00 61.78 94 ILE A O 1
ATOM 761 N N . SER A 1 95 ? 8.485 -6.544 15.076 1.00 60.41 95 SER A N 1
ATOM 762 C CA . SER A 1 95 ? 8.681 -5.834 16.334 1.00 60.41 95 SER A CA 1
ATOM 763 C C . SER A 1 95 ? 7.837 -6.539 17.381 1.00 60.41 95 SER A C 1
ATOM 765 O O . SER A 1 95 ? 6.618 -6.698 17.225 1.00 60.41 95 SER A O 1
ATOM 767 N N . ARG A 1 96 ? 8.471 -7.027 18.452 1.00 65.56 96 ARG A N 1
ATOM 768 C CA . ARG A 1 96 ? 7.689 -7.649 19.521 1.00 65.56 96 ARG A CA 1
A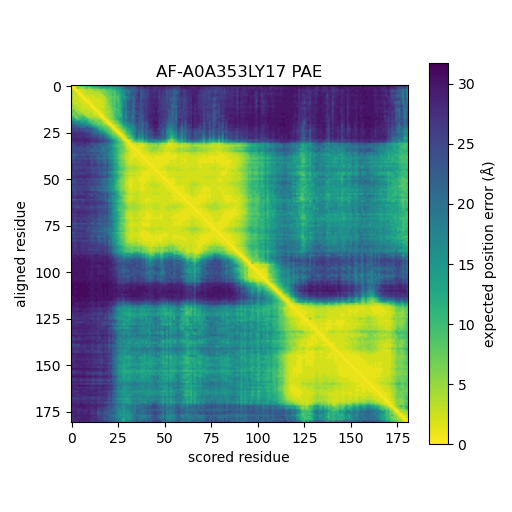TOM 769 C C . ARG A 1 96 ? 6.750 -6.577 20.042 1.00 65.56 96 ARG A C 1
ATOM 771 O O . ARG A 1 96 ? 7.151 -5.432 20.217 1.00 65.56 96 ARG A O 1
ATOM 778 N N . TRP A 1 97 ? 5.518 -6.953 20.358 1.00 66.31 97 TRP A N 1
ATOM 779 C CA . TRP A 1 97 ? 4.508 -6.045 20.913 1.00 66.31 97 TRP A CA 1
ATOM 780 C C . TRP A 1 97 ? 5.043 -5.131 22.037 1.00 66.31 97 TRP A C 1
ATOM 782 O O . TRP A 1 97 ? 4.629 -3.984 22.177 1.00 66.31 97 TRP A O 1
ATOM 792 N N . ASN A 1 98 ? 6.019 -5.616 22.807 1.00 66.50 98 ASN A N 1
ATOM 793 C CA . ASN A 1 98 ? 6.695 -4.867 23.864 1.00 66.50 98 ASN A CA 1
ATOM 794 C C . ASN A 1 98 ? 7.619 -3.740 23.357 1.00 66.50 98 ASN A C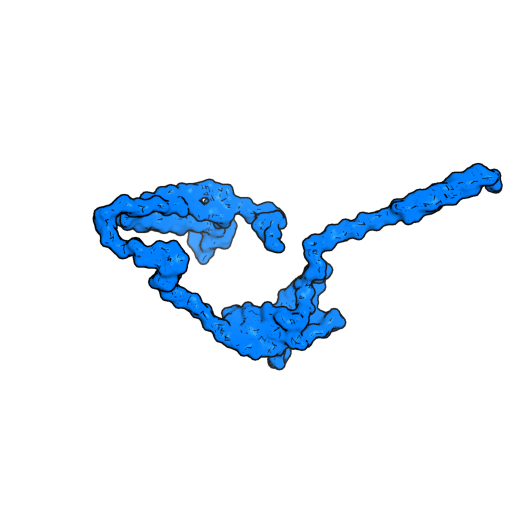 1
ATOM 796 O O . ASN A 1 98 ? 7.718 -2.705 24.010 1.00 66.50 98 ASN A O 1
ATOM 800 N N . GLU A 1 99 ? 8.290 -3.920 22.221 1.00 71.69 99 GLU A N 1
ATOM 801 C CA . GLU A 1 99 ? 9.141 -2.902 21.585 1.00 71.69 99 GLU A CA 1
ATOM 802 C C . GLU A 1 99 ? 8.281 -1.815 20.942 1.00 71.69 99 GLU A C 1
ATOM 804 O O . GLU A 1 99 ? 8.491 -0.637 21.220 1.00 71.69 99 GLU A O 1
ATOM 809 N N . LEU A 1 100 ? 7.220 -2.212 20.231 1.00 68.81 100 LEU A N 1
ATOM 810 C CA . LEU A 1 100 ? 6.224 -1.282 19.693 1.00 68.81 100 LEU A CA 1
ATOM 811 C C . LEU A 1 100 ? 5.586 -0.438 20.809 1.00 68.81 100 LEU A C 1
ATOM 813 O O . LEU A 1 100 ? 5.453 0.776 20.687 1.00 68.81 100 LEU A O 1
ATOM 817 N N . ARG A 1 101 ? 5.253 -1.055 21.953 1.00 67.88 101 ARG A N 1
ATOM 818 C CA . ARG A 1 101 ? 4.787 -0.322 23.142 1.00 67.88 101 ARG A CA 1
ATOM 819 C C . ARG A 1 101 ? 5.803 0.702 23.628 1.00 67.88 101 ARG A C 1
ATOM 821 O O . ARG A 1 101 ? 5.411 1.774 24.071 1.00 67.88 101 ARG A O 1
ATOM 828 N N . LYS A 1 102 ? 7.093 0.384 23.595 1.00 72.19 102 LYS A N 1
ATOM 829 C CA . LYS A 1 102 ? 8.142 1.298 24.046 1.00 72.19 102 LYS A CA 1
ATOM 830 C C . LYS A 1 102 ? 8.289 2.493 23.107 1.00 72.19 102 LYS A C 1
ATOM 832 O O . LYS A 1 102 ? 8.349 3.616 23.599 1.00 72.19 102 LYS A O 1
ATOM 837 N N . GLU A 1 103 ? 8.292 2.267 21.796 1.00 70.81 103 GLU A N 1
ATOM 838 C CA . GLU A 1 103 ? 8.364 3.338 20.792 1.00 70.81 103 GLU A CA 1
ATOM 839 C C . GLU A 1 103 ? 7.129 4.242 20.807 1.00 70.81 103 GLU A C 1
ATOM 841 O O . GLU A 1 103 ? 7.257 5.462 20.751 1.00 70.81 103 GLU A O 1
ATOM 846 N N . LEU A 1 104 ? 5.939 3.667 20.992 1.00 70.94 104 LEU A N 1
ATOM 847 C CA . LEU A 1 104 ? 4.687 4.417 21.131 1.00 70.94 104 LEU A CA 1
ATOM 848 C C . LEU A 1 104 ? 4.519 5.087 22.511 1.00 70.94 104 LEU A C 1
ATOM 850 O O . LEU A 1 104 ? 3.465 5.654 22.792 1.00 70.94 104 LEU A O 1
ATOM 854 N N . GLY A 1 105 ? 5.510 4.999 23.408 1.00 63.03 105 GLY A N 1
ATOM 855 C CA . GLY A 1 105 ? 5.430 5.566 24.762 1.00 63.03 105 GLY A CA 1
ATOM 856 C C . GLY A 1 105 ? 4.435 4.857 25.697 1.00 63.03 105 GLY A C 1
ATOM 857 O O . GLY A 1 105 ? 4.135 5.347 26.782 1.00 63.03 105 GLY A O 1
ATOM 858 N N . LEU A 1 106 ? 3.947 3.678 25.313 1.00 64.19 106 LEU A N 1
ATOM 859 C CA . LEU A 1 106 ? 3.000 2.836 26.053 1.00 64.19 106 LEU A CA 1
ATOM 860 C C . LEU A 1 106 ? 3.676 1.952 27.118 1.00 64.19 106 LEU A C 1
ATOM 862 O O . LEU A 1 106 ? 2.986 1.275 27.880 1.00 64.19 106 LEU A O 1
ATOM 866 N N . ALA A 1 107 ? 5.012 1.948 27.200 1.00 57.66 107 ALA A N 1
ATOM 867 C CA . ALA A 1 107 ? 5.774 1.167 28.184 1.00 57.66 107 ALA A CA 1
ATOM 868 C C . ALA A 1 107 ? 5.507 1.567 29.651 1.00 57.66 107 ALA A C 1
ATOM 870 O O . ALA A 1 107 ? 5.858 0.812 30.552 1.00 57.66 107 ALA A O 1
ATOM 871 N N . ALA A 1 108 ? 4.875 2.720 29.898 1.00 52.34 108 ALA A N 1
ATOM 872 C CA . ALA A 1 108 ? 4.549 3.207 31.240 1.00 52.34 108 ALA A CA 1
ATOM 873 C C . ALA A 1 108 ? 3.118 2.877 31.711 1.00 52.34 108 ALA A C 1
ATOM 875 O O . ALA A 1 108 ? 2.744 3.269 32.812 1.00 52.34 108 ALA A O 1
AT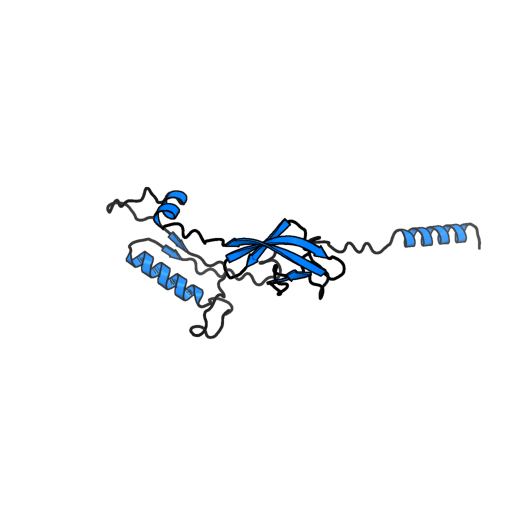OM 876 N N . ILE A 1 109 ? 2.309 2.157 30.923 1.00 52.09 109 ILE A N 1
ATOM 877 C CA . ILE A 1 109 ? 0.941 1.780 31.320 1.00 52.09 109 ILE A CA 1
ATOM 878 C C . ILE A 1 109 ? 0.931 0.337 31.845 1.00 52.09 109 ILE A C 1
ATOM 880 O O . ILE A 1 109 ? 0.162 -0.516 31.404 1.00 52.09 109 ILE A O 1
ATOM 884 N N . GLU A 1 110 ? 1.808 0.034 32.801 1.00 47.88 110 GLU A N 1
ATOM 885 C CA . GLU A 1 110 ? 1.592 -1.115 33.679 1.00 47.88 110 GLU A CA 1
ATOM 886 C C . GLU A 1 110 ? 0.581 -0.710 34.753 1.00 47.88 110 GLU A C 1
ATOM 888 O O . GLU A 1 110 ? 0.911 -0.143 35.788 1.00 47.88 110 GLU A O 1
ATOM 893 N N . GLY A 1 111 ? -0.686 -0.960 34.418 1.00 47.75 111 GLY A N 1
ATOM 894 C CA . GLY A 1 111 ? -1.826 -1.130 35.313 1.00 47.75 111 GLY A CA 1
ATOM 895 C C . GLY A 1 111 ? -1.762 -0.454 36.680 1.00 47.75 111 GLY A C 1
ATOM 896 O O . GLY A 1 111 ? -1.542 -1.126 37.686 1.00 47.75 111 GLY A O 1
ATOM 897 N N . SER A 1 112 ? -2.216 0.798 36.756 1.00 45.88 112 SER A N 1
ATOM 898 C CA . SER A 1 112 ? -3.156 1.082 37.830 1.00 45.88 112 SER A CA 1
ATOM 899 C C . SER A 1 112 ? -4.496 0.458 37.419 1.00 45.88 112 SER A C 1
ATOM 901 O O . SER A 1 112 ? -5.178 0.907 36.506 1.00 45.88 112 SER A O 1
ATOM 903 N N . GLN A 1 113 ? -4.914 -0.602 38.114 1.00 52.94 113 GLN A N 1
ATOM 904 C CA . GLN A 1 113 ? -6.325 -1.037 38.114 1.00 52.94 113 GLN A CA 1
ATOM 905 C C . GLN A 1 113 ? -7.244 0.039 38.752 1.00 52.94 113 GLN A C 1
ATOM 907 O O . GLN A 1 113 ? -8.451 -0.139 38.858 1.00 52.94 113 GLN A O 1
ATOM 912 N N . GLN A 1 114 ? -6.654 1.158 39.184 1.00 50.25 114 GLN A N 1
ATOM 913 C CA . GLN A 1 114 ? -7.261 2.367 39.723 1.00 50.25 114 GLN A CA 1
ATOM 914 C C . GLN A 1 114 ? -6.770 3.565 38.901 1.00 50.25 114 GLN A C 1
ATOM 916 O O . GLN A 1 114 ? -5.844 4.280 39.278 1.00 50.25 114 GLN A O 1
ATOM 921 N N . GLY A 1 115 ? -7.354 3.747 37.728 1.00 57.62 115 GLY A N 1
ATOM 922 C CA . GLY A 1 115 ? -7.156 4.907 36.869 1.00 57.62 115 GLY A CA 1
ATOM 923 C C . GLY A 1 115 ? -8.222 4.878 35.787 1.00 57.62 115 GLY A C 1
ATOM 924 O O . GLY A 1 115 ? -8.597 3.794 35.335 1.00 57.62 115 GLY A O 1
ATOM 925 N N . GLU A 1 116 ? -8.757 6.038 35.410 1.00 63.25 116 GLU A N 1
ATOM 926 C CA . GLU A 1 116 ? -9.658 6.114 34.261 1.00 63.25 116 GLU A CA 1
ATOM 927 C C . GLU A 1 116 ? -8.908 5.578 33.036 1.00 63.25 116 GLU A C 1
ATOM 929 O O . GLU A 1 116 ? -7.835 6.072 32.681 1.00 63.25 116 GLU A O 1
ATOM 934 N N . ARG A 1 117 ? -9.429 4.502 32.432 1.00 70.12 117 ARG A N 1
ATOM 935 C CA . ARG A 1 117 ? -8.873 3.975 31.184 1.00 70.12 117 ARG A CA 1
ATOM 936 C C . ARG A 1 117 ? -9.030 5.069 30.127 1.00 70.12 117 ARG A C 1
ATOM 938 O O . ARG A 1 117 ? -10.098 5.667 30.019 1.00 70.12 117 ARG A O 1
ATOM 945 N N . GLY A 1 118 ? -7.953 5.358 29.396 1.00 76.00 118 GLY A N 1
ATOM 946 C CA . GLY A 1 118 ? -7.946 6.412 28.380 1.00 76.00 118 GLY A CA 1
ATOM 947 C C . GLY A 1 118 ? -9.010 6.196 27.298 1.00 76.00 118 GLY A C 1
ATOM 948 O O . GLY A 1 118 ? -9.513 5.088 27.117 1.00 76.00 118 GLY A O 1
ATOM 949 N N . GLN A 1 119 ? -9.343 7.262 26.574 1.00 89.88 119 GLN A N 1
ATOM 950 C CA . GLN A 1 119 ? -10.287 7.215 25.459 1.00 89.88 119 GLN A CA 1
ATOM 951 C C . GLN A 1 119 ? -9.560 6.909 24.144 1.00 89.88 119 GLN A C 1
ATOM 953 O O . GLN A 1 119 ? -8.480 7.443 23.891 1.00 89.88 119 GLN A O 1
ATOM 958 N N . ILE A 1 120 ? -10.163 6.077 23.296 1.00 93.62 120 ILE A N 1
ATOM 959 C CA . ILE A 1 120 ? -9.673 5.773 21.947 1.00 93.62 120 ILE A CA 1
ATOM 960 C C . ILE A 1 120 ? -10.641 6.366 20.925 1.00 93.62 120 ILE A C 1
ATOM 962 O O . ILE A 1 120 ? -11.839 6.113 20.997 1.00 93.62 120 ILE A O 1
ATOM 966 N N . ALA A 1 121 ? -10.129 7.120 19.953 1.00 95.62 121 ALA A N 1
ATOM 967 C CA . ALA A 1 121 ? -10.895 7.523 18.778 1.00 95.62 121 ALA A CA 1
ATOM 968 C C . ALA A 1 121 ? -10.667 6.519 17.639 1.00 95.62 121 ALA A C 1
ATOM 970 O O . ALA A 1 121 ? -9.525 6.168 17.339 1.00 95.62 121 ALA A O 1
ATOM 971 N N . LEU A 1 122 ? -11.747 6.072 17.001 1.00 96.00 122 LEU A N 1
ATOM 972 C CA . LEU A 1 122 ? -11.730 5.132 15.882 1.00 96.00 122 LEU A CA 1
ATOM 973 C C . LEU A 1 122 ? -12.442 5.756 14.677 1.00 96.00 122 LEU A C 1
ATOM 975 O O . LEU A 1 122 ? -13.526 6.318 14.815 1.00 96.00 122 LEU A O 1
ATOM 979 N N . TYR A 1 123 ? -11.849 5.650 13.490 1.00 95.25 123 TYR A N 1
ATOM 980 C CA . TYR A 1 123 ? -12.446 6.080 12.223 1.00 95.25 123 TYR A CA 1
ATOM 981 C C . TYR A 1 123 ? -11.818 5.310 11.056 1.00 95.25 123 TYR A C 1
ATOM 983 O O . TYR A 1 123 ? -10.782 4.668 11.220 1.00 95.25 123 TYR A O 1
ATOM 991 N N . HIS A 1 124 ? -12.438 5.399 9.878 1.00 93.75 124 HIS A N 1
ATOM 992 C CA . HIS A 1 124 ? -12.005 4.689 8.673 1.00 93.75 124 HIS A CA 1
ATOM 993 C C . HIS A 1 124 ? -11.622 5.668 7.567 1.00 93.75 124 HIS A C 1
ATOM 995 O O . HIS A 1 124 ? -12.400 6.564 7.250 1.00 93.75 124 HIS A O 1
ATOM 1001 N N . THR A 1 125 ? -10.461 5.483 6.937 1.00 89.00 125 THR A N 1
ATOM 1002 C CA . THR A 1 125 ? -10.024 6.280 5.773 1.00 89.00 125 THR A CA 1
ATOM 1003 C C . THR A 1 125 ? -10.480 5.686 4.436 1.00 89.00 125 THR A C 1
ATOM 1005 O O . THR A 1 125 ? -10.690 6.436 3.486 1.00 89.00 125 THR A O 1
ATOM 1008 N N . HIS A 1 126 ? -10.710 4.368 4.373 1.00 87.88 126 HIS A N 1
ATOM 1009 C CA . HIS A 1 126 ? -11.182 3.630 3.191 1.00 87.88 126 HIS A CA 1
ATOM 1010 C C . HIS A 1 126 ? -12.510 2.922 3.491 1.00 87.88 126 HIS A C 1
ATOM 1012 O O . HIS A 1 126 ? -12.571 1.716 3.695 1.00 87.88 126 HIS A O 1
ATOM 1018 N N . ASN A 1 127 ? -13.607 3.681 3.533 1.00 92.44 127 ASN A N 1
ATOM 1019 C CA . ASN A 1 127 ? -14.888 3.168 4.048 1.00 92.44 127 ASN A CA 1
ATOM 1020 C C . ASN A 1 127 ? -15.523 2.089 3.155 1.00 92.44 127 ASN A C 1
ATOM 1022 O O . ASN A 1 127 ? -16.307 1.282 3.644 1.00 92.44 127 ASN A O 1
ATOM 1026 N N . ALA A 1 128 ? -15.165 2.044 1.868 1.00 92.94 128 ALA A N 1
ATOM 1027 C CA . ALA A 1 128 ? -15.703 1.072 0.921 1.00 92.94 128 ALA A CA 1
ATOM 1028 C C . ALA A 1 128 ? -15.068 -0.329 1.024 1.00 92.94 128 ALA A C 1
ATOM 1030 O O . ALA A 1 128 ? -15.559 -1.262 0.385 1.00 92.94 128 ALA A O 1
ATOM 1031 N N . GLU A 1 129 ? -13.989 -0.495 1.795 1.00 93.12 129 GLU A N 1
ATOM 1032 C CA . GLU A 1 129 ? -13.269 -1.767 1.914 1.00 93.12 129 GLU A CA 1
ATOM 1033 C C . GLU A 1 129 ? -14.188 -2.891 2.415 1.00 93.12 129 GLU A C 1
ATOM 1035 O O . GLU A 1 129 ? -14.908 -2.746 3.408 1.00 93.12 129 GLU A O 1
ATOM 1040 N N . SER A 1 130 ? -14.208 -3.999 1.676 1.00 95.38 130 SER A N 1
ATOM 1041 C CA . SER A 1 130 ? -15.115 -5.131 1.867 1.00 95.38 130 SER A CA 1
ATOM 1042 C C . SER A 1 130 ? -14.396 -6.451 1.582 1.00 95.38 130 SER A C 1
ATOM 1044 O O . SER A 1 130 ? -13.346 -6.466 0.945 1.00 95.38 130 SER A O 1
ATOM 1046 N N . TYR A 1 131 ? -14.944 -7.569 2.060 1.00 94.00 131 TYR A N 1
ATOM 1047 C CA . TYR A 1 131 ? -14.257 -8.859 2.028 1.00 94.00 131 TYR A CA 1
ATOM 1048 C C . TYR A 1 131 ? -15.061 -9.921 1.280 1.00 94.00 131 TYR A C 1
ATOM 1050 O O . TYR A 1 131 ? -16.257 -10.109 1.499 1.00 94.00 131 TYR A O 1
ATOM 1058 N N . VAL A 1 132 ? -14.393 -10.700 0.434 1.00 93.06 132 VAL A N 1
ATOM 1059 C CA . VAL A 1 132 ? -14.983 -11.876 -0.220 1.00 93.06 132 VAL A CA 1
ATOM 1060 C C . VAL A 1 132 ? -14.627 -13.127 0.602 1.00 93.06 132 VAL A C 1
ATOM 1062 O O . VAL A 1 132 ? -13.467 -13.283 0.976 1.00 93.06 132 VAL A O 1
ATOM 1065 N N . PRO A 1 133 ? -15.583 -14.034 0.906 1.00 92.44 133 PRO A N 1
ATOM 1066 C CA . PRO A 1 133 ? -16.954 -14.089 0.382 1.00 92.44 133 PRO A CA 1
ATOM 1067 C C . PRO A 1 133 ? -18.019 -13.341 1.207 1.00 92.44 133 PRO A C 1
ATOM 1069 O O . PRO A 1 133 ? -19.161 -13.264 0.765 1.00 92.44 133 PRO A O 1
ATOM 1072 N N . SER A 1 134 ? -17.699 -12.809 2.389 1.00 93.06 134 SER A N 1
ATOM 1073 C CA . SER A 1 134 ? -18.688 -12.316 3.367 1.00 93.06 134 SER A CA 1
ATOM 1074 C C . SER A 1 134 ? -19.515 -11.099 2.939 1.00 93.06 134 SER A C 1
ATOM 1076 O O . SER A 1 134 ? -20.649 -10.952 3.393 1.00 93.06 134 SER A O 1
ATOM 1078 N N . ASP A 1 135 ? -18.948 -10.214 2.124 1.00 92.44 135 ASP A N 1
ATOM 1079 C CA . ASP A 1 135 ? -19.582 -9.008 1.575 1.00 92.44 135 ASP A CA 1
ATOM 1080 C C . ASP A 1 135 ? -19.941 -9.169 0.088 1.00 92.44 135 ASP A C 1
ATOM 1082 O O . ASP A 1 135 ? -20.626 -8.327 -0.484 1.00 92.44 135 ASP A O 1
ATOM 1086 N N . GLY A 1 136 ? -19.478 -10.247 -0.554 1.00 94.50 136 GLY A N 1
ATOM 1087 C CA . GLY A 1 136 ? -19.698 -10.530 -1.975 1.00 94.50 136 GLY A CA 1
ATOM 1088 C C . GLY A 1 136 ? -18.851 -9.702 -2.953 1.00 94.50 136 GLY A C 1
ATOM 1089 O O . GLY A 1 136 ? -18.802 -10.048 -4.130 1.00 94.50 136 GLY A O 1
ATOM 1090 N N . ALA A 1 137 ? -18.160 -8.658 -2.488 1.00 92.62 137 ALA A N 1
ATOM 1091 C CA . ALA A 1 137 ? -17.244 -7.839 -3.279 1.00 92.62 137 ALA A CA 1
ATOM 1092 C C . ALA A 1 137 ? -16.093 -7.304 -2.413 1.00 92.62 137 ALA A C 1
ATOM 1094 O O . ALA A 1 137 ? -16.231 -7.180 -1.198 1.00 92.62 137 ALA A O 1
ATOM 1095 N N . GLU A 1 138 ? -14.977 -6.950 -3.051 1.00 90.12 138 GLU A N 1
ATOM 1096 C CA . GLU A 1 138 ? -13.816 -6.325 -2.392 1.00 90.12 138 GLU A CA 1
ATOM 1097 C C . GLU A 1 138 ? -14.056 -4.841 -2.065 1.00 90.12 138 GLU A C 1
ATOM 1099 O O . GLU A 1 138 ? -13.427 -4.265 -1.180 1.00 90.12 138 GLU A O 1
ATOM 1104 N N . SER A 1 139 ? -15.001 -4.206 -2.766 1.00 91.75 139 SER A N 1
ATOM 1105 C CA . SER A 1 139 ? -15.351 -2.806 -2.554 1.00 91.75 139 SER A CA 1
ATOM 1106 C C . SER A 1 139 ? -16.850 -2.577 -2.715 1.00 91.75 139 SER A C 1
ATOM 1108 O O . SER A 1 139 ? -17.424 -2.839 -3.773 1.00 91.75 139 SER A O 1
ATOM 1110 N N . VAL A 1 140 ? -17.485 -2.068 -1.661 1.00 91.25 140 VAL A N 1
ATOM 1111 C CA . VAL A 1 140 ? -18.898 -1.682 -1.643 1.00 91.25 140 VAL A CA 1
ATOM 1112 C C . VAL A 1 140 ? -18.970 -0.198 -1.323 1.00 91.25 140 VAL A C 1
ATOM 1114 O O . VAL A 1 140 ? -18.546 0.234 -0.256 1.00 91.25 140 VAL A O 1
ATOM 1117 N N . ASN A 1 141 ? -19.508 0.598 -2.248 1.00 90.44 141 ASN A N 1
ATOM 1118 C CA . ASN A 1 141 ? -19.615 2.044 -2.062 1.00 90.44 141 ASN A CA 1
ATOM 1119 C C . ASN A 1 141 ? -20.413 2.382 -0.787 1.00 90.44 141 ASN A C 1
ATOM 1121 O O . ASN A 1 141 ? -21.503 1.850 -0.563 1.00 90.44 141 ASN A O 1
ATOM 1125 N N . GLY A 1 142 ? -19.888 3.294 0.029 1.00 91.00 142 GLY A N 1
ATOM 1126 C CA . GLY A 1 142 ? -20.454 3.637 1.329 1.00 91.00 142 GLY A CA 1
ATOM 1127 C C . GLY A 1 142 ? -19.776 2.872 2.458 1.00 91.00 142 GLY A C 1
ATOM 1128 O O . GLY A 1 142 ? -18.574 3.019 2.652 1.00 91.00 142 GLY A O 1
ATOM 1129 N N . LYS A 1 143 ? -20.564 2.119 3.235 1.00 92.81 143 LYS A N 1
ATOM 1130 C CA . LYS A 1 143 ? -20.086 1.349 4.391 1.00 92.81 143 LYS A CA 1
ATOM 1131 C C . LYS A 1 143 ? -19.787 -0.090 3.983 1.00 92.81 143 LYS A C 1
ATOM 1133 O O . LYS A 1 143 ? -20.664 -0.948 4.074 1.00 92.81 143 LYS A O 1
ATOM 1138 N N . GLY A 1 144 ? -18.563 -0.334 3.539 1.00 94.44 144 GLY A N 1
ATOM 1139 C CA . GLY A 1 144 ? -18.055 -1.673 3.281 1.00 94.44 144 GLY A CA 1
ATOM 1140 C C . GLY A 1 144 ? -17.926 -2.526 4.547 1.00 94.44 144 GLY A C 1
ATOM 1141 O O . GLY A 1 144 ? -18.173 -2.071 5.674 1.00 94.44 144 GLY A O 1
ATOM 1142 N N . GLY A 1 145 ? -17.515 -3.781 4.357 1.00 96.06 145 GLY A N 1
ATOM 1143 C CA . GLY A 1 145 ? -17.299 -4.762 5.425 1.00 96.06 145 GLY A CA 1
ATOM 1144 C C . GLY A 1 145 ? -16.391 -4.272 6.559 1.00 96.06 145 GLY A C 1
ATOM 1145 O O . GLY A 1 145 ? -16.602 -4.650 7.715 1.00 96.06 145 GLY A O 1
ATOM 1146 N N . ILE A 1 146 ? -15.461 -3.352 6.277 1.00 95.31 146 ILE A N 1
ATOM 1147 C CA . ILE A 1 146 ? -14.573 -2.727 7.269 1.00 95.31 146 ILE A CA 1
ATOM 1148 C C . ILE A 1 146 ? -15.326 -2.051 8.427 1.00 95.31 146 ILE A C 1
ATOM 1150 O O . ILE A 1 146 ? -14.851 -2.043 9.563 1.00 95.31 146 ILE A O 1
ATOM 1154 N N . HIS A 1 147 ? -16.547 -1.551 8.210 1.00 96.00 147 HIS A N 1
ATOM 1155 C CA . HIS A 1 147 ? -17.354 -0.989 9.298 1.00 96.00 147 HIS A CA 1
ATOM 1156 C C . HIS A 1 147 ? -17.831 -2.049 10.289 1.00 96.00 147 HIS A C 1
ATOM 1158 O O . HIS A 1 147 ? -17.931 -1.763 11.481 1.00 96.00 147 HIS A O 1
ATOM 1164 N N . ARG A 1 148 ? -18.094 -3.278 9.824 1.00 95.50 148 ARG A N 1
ATOM 1165 C CA . ARG A 1 148 ? -18.440 -4.398 10.712 1.00 95.50 148 ARG A CA 1
ATOM 1166 C C . ARG A 1 148 ? -17.238 -4.803 11.561 1.00 95.50 148 ARG A C 1
ATOM 1168 O O . ARG A 1 148 ? -17.398 -5.048 12.752 1.00 95.50 148 ARG A O 1
ATOM 1175 N N . VAL A 1 149 ? -16.043 -4.797 10.968 1.00 96.19 149 VAL A N 1
ATOM 1176 C CA . VAL A 1 149 ? -14.779 -5.021 11.688 1.00 96.19 149 VAL A CA 1
ATOM 1177 C C . VAL A 1 149 ? -14.543 -3.916 12.721 1.00 96.19 149 VAL A C 1
ATOM 1179 O O . VAL A 1 149 ? -14.283 -4.213 13.884 1.00 96.19 149 VAL A O 1
ATOM 1182 N N . GLY A 1 150 ? -14.704 -2.649 12.328 1.00 96.56 150 GLY A N 1
ATOM 1183 C CA . GLY A 1 150 ? -14.559 -1.500 13.224 1.00 96.56 150 GLY A CA 1
ATOM 1184 C C . GLY A 1 150 ? -15.535 -1.530 14.400 1.00 96.56 150 GLY A C 1
ATOM 1185 O O . GLY A 1 150 ? -15.125 -1.274 15.528 1.00 96.56 150 GLY A O 1
ATOM 1186 N N . GLN A 1 151 ? -16.794 -1.914 14.165 1.00 97.31 151 GLN A N 1
ATOM 1187 C CA . GLN A 1 151 ? -17.774 -2.089 15.237 1.00 97.31 151 GLN A CA 1
ATOM 1188 C C . GLN A 1 151 ? -17.360 -3.202 16.203 1.00 97.31 151 GLN A C 1
ATOM 1190 O O . GLN A 1 151 ? -17.306 -2.966 17.404 1.00 97.31 151 GLN A O 1
ATOM 1195 N N . ALA A 1 152 ? -16.998 -4.382 15.690 1.00 97.31 152 ALA A N 1
ATOM 1196 C CA . ALA A 1 152 ? -16.561 -5.493 16.535 1.00 97.31 152 ALA A CA 1
ATOM 1197 C C . ALA A 1 152 ? -15.314 -5.132 17.364 1.00 97.31 152 ALA A C 1
ATOM 1199 O O . ALA A 1 152 ? -15.189 -5.540 18.517 1.00 97.31 152 ALA A O 1
ATOM 1200 N N . PHE A 1 153 ? -14.404 -4.336 16.795 1.00 97.12 153 PHE A N 1
ATOM 1201 C CA . PHE A 1 153 ? -13.233 -3.835 17.505 1.00 97.12 153 PHE A CA 1
ATOM 1202 C C . PHE A 1 153 ? -13.603 -2.825 18.601 1.00 97.12 153 PHE A C 1
ATOM 1204 O O . PHE A 1 15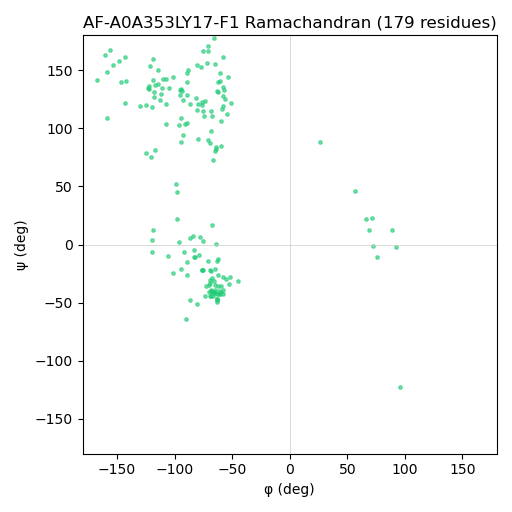3 ? -13.103 -2.935 19.720 1.00 97.12 153 PHE A O 1
ATOM 1211 N N . ALA A 1 154 ? -14.502 -1.878 18.312 1.00 96.31 154 ALA A N 1
ATOM 1212 C CA . ALA A 1 154 ? -15.003 -0.923 19.298 1.00 96.31 154 ALA A CA 1
ATOM 1213 C C . ALA A 1 154 ? -15.724 -1.624 20.462 1.00 96.31 154 ALA A C 1
ATOM 1215 O O . ALA A 1 154 ? -15.472 -1.290 21.620 1.00 96.31 154 ALA A O 1
ATOM 1216 N N . ASP A 1 155 ? -16.551 -2.629 20.166 1.00 96.50 155 ASP A N 1
ATOM 1217 C CA . ASP A 1 155 ? -17.266 -3.424 21.169 1.00 96.50 155 ASP A CA 1
ATOM 1218 C C . ASP A 1 155 ? -16.280 -4.186 22.068 1.00 96.50 155 ASP A C 1
ATOM 1220 O O . ASP A 1 155 ? -16.360 -4.099 23.292 1.00 96.50 155 ASP A O 1
ATOM 1224 N N . ALA A 1 156 ? -15.274 -4.842 21.478 1.00 95.50 156 ALA A N 1
ATOM 1225 C CA . ALA A 1 156 ? -14.247 -5.562 22.232 1.00 95.50 156 ALA A CA 1
ATOM 1226 C C . ALA A 1 156 ? -13.419 -4.641 23.150 1.00 95.50 156 ALA A C 1
ATOM 1228 O O . ALA A 1 156 ? -13.039 -5.035 24.253 1.00 95.50 156 ALA A O 1
ATOM 1229 N N . LEU A 1 157 ? -13.136 -3.406 22.724 1.00 92.69 157 LEU A N 1
ATOM 1230 C CA . LEU A 1 157 ? -12.495 -2.396 23.574 1.00 92.69 157 LEU A CA 1
ATOM 1231 C C . LEU A 1 157 ? -13.432 -1.932 24.703 1.00 92.69 157 LEU A C 1
ATOM 1233 O O . LEU A 1 157 ? -12.987 -1.779 25.844 1.00 92.69 157 LEU A O 1
ATOM 1237 N N . GLY A 1 158 ? -14.722 -1.765 24.405 1.00 89.38 158 GLY A N 1
ATOM 1238 C CA . GLY A 1 158 ? -15.759 -1.441 25.385 1.00 89.38 158 GLY A CA 1
ATOM 1239 C C . GLY A 1 158 ? -15.896 -2.503 26.478 1.00 89.38 158 GLY A C 1
ATOM 1240 O O . GLY A 1 158 ? -15.931 -2.158 27.660 1.00 89.38 158 GLY A O 1
ATOM 1241 N N . ASP A 1 159 ? -15.859 -3.786 26.114 1.00 90.25 159 ASP A N 1
ATOM 1242 C CA . ASP A 1 159 ? -15.868 -4.918 27.056 1.00 90.25 159 ASP A CA 1
ATOM 1243 C C . ASP A 1 159 ? -14.639 -4.923 27.983 1.00 90.25 159 ASP A C 1
ATOM 1245 O O . ASP A 1 159 ? -14.690 -5.396 29.121 1.00 90.25 159 ASP A O 1
ATOM 1249 N N . LEU A 1 160 ? -13.529 -4.337 27.529 1.00 88.19 160 LEU A N 1
ATOM 1250 C CA . LEU A 1 160 ? -12.331 -4.097 28.333 1.00 88.19 160 LEU A CA 1
ATOM 1251 C C . LEU A 1 160 ? -12.418 -2.800 29.158 1.00 88.19 160 LEU A C 1
ATOM 1253 O O . LEU A 1 160 ? -11.429 -2.403 29.774 1.00 88.19 160 LEU A O 1
ATOM 1257 N N . GLY A 1 161 ? -13.562 -2.118 29.194 1.00 85.62 161 GLY A N 1
ATOM 1258 C CA . GLY A 1 161 ? -13.766 -0.876 29.942 1.00 85.62 161 GLY A CA 1
ATOM 1259 C C . GLY A 1 161 ? -13.041 0.337 29.353 1.00 85.62 161 GLY A C 1
ATOM 1260 O O . GLY A 1 161 ? -12.735 1.271 30.092 1.00 85.62 161 GLY A O 1
ATOM 1261 N N . ILE A 1 162 ? -12.709 0.312 28.060 1.00 88.88 162 ILE A N 1
ATOM 1262 C CA . ILE A 1 162 ? -12.097 1.435 27.341 1.00 88.88 162 ILE A CA 1
ATOM 1263 C C . ILE A 1 162 ? -13.207 2.231 26.653 1.00 88.88 162 ILE A C 1
ATOM 1265 O O . ILE A 1 162 ? -14.011 1.672 25.911 1.00 88.88 162 ILE A O 1
ATOM 1269 N N . THR A 1 163 ? -13.241 3.546 26.863 1.00 92.12 163 THR A N 1
ATOM 1270 C CA . THR A 1 163 ? -14.180 4.422 26.151 1.00 92.12 163 THR A CA 1
ATOM 1271 C C . THR A 1 163 ? -13.729 4.582 24.702 1.00 92.12 163 THR A C 1
ATOM 1273 O O . THR A 1 163 ? -12.616 5.046 24.452 1.00 92.12 163 THR A O 1
ATOM 1276 N N . VAL A 1 164 ? -14.597 4.245 23.747 1.00 95.56 164 VAL A N 1
ATOM 1277 C CA . VAL A 1 164 ? -14.322 4.404 22.312 1.00 95.56 164 VAL A CA 1
ATOM 1278 C C . VAL A 1 164 ? -15.228 5.478 21.716 1.00 95.56 164 VAL A C 1
ATOM 1280 O O . VAL A 1 164 ? -16.449 5.383 21.805 1.00 95.56 164 VAL A O 1
ATOM 1283 N N . ASP A 1 165 ? -14.630 6.488 21.087 1.00 96.44 165 ASP A N 1
ATOM 1284 C CA . ASP A 1 165 ? -15.320 7.425 20.200 1.00 96.44 165 ASP A CA 1
ATOM 1285 C C . ASP A 1 165 ? -15.209 6.913 18.759 1.00 96.44 165 ASP A C 1
ATOM 1287 O O . ASP A 1 165 ? -14.188 7.097 18.092 1.00 96.44 165 ASP A O 1
ATOM 1291 N N . TYR A 1 166 ? -16.228 6.177 18.309 1.00 96.62 166 TYR A N 1
ATOM 1292 C CA . TYR A 1 166 ? -16.235 5.571 16.981 1.00 96.62 166 TYR A CA 1
ATOM 1293 C C . TYR A 1 166 ? -16.980 6.450 15.966 1.00 96.62 166 TYR A C 1
ATOM 1295 O O . TYR A 1 166 ? -18.211 6.448 15.890 1.00 96.62 166 TYR A O 1
ATOM 1303 N N . SER A 1 167 ? -16.223 7.158 15.126 1.00 95.62 167 SER A N 1
ATOM 1304 C CA . SER A 1 167 ? -16.761 7.916 13.997 1.00 95.62 167 SER A CA 1
ATOM 1305 C C . SER A 1 167 ? -17.056 6.995 12.816 1.00 95.62 167 SER A C 1
ATOM 1307 O O . SER A 1 167 ? -16.167 6.366 12.241 1.00 95.62 167 SER A O 1
ATOM 1309 N N . GLN A 1 168 ? -18.320 6.978 12.395 1.00 91.88 168 GLN A N 1
ATOM 1310 C CA . GLN A 1 168 ? -18.765 6.306 11.169 1.00 91.88 168 GLN A CA 1
ATOM 1311 C C . GLN A 1 168 ? -18.894 7.271 9.982 1.00 91.88 168 GLN A C 1
ATOM 1313 O O . GLN A 1 168 ? -19.661 7.012 9.048 1.00 91.88 168 GLN A O 1
ATOM 1318 N N . THR A 1 169 ? -18.198 8.408 10.043 1.00 93.00 169 THR A N 1
ATOM 1319 C CA . THR A 1 169 ? -18.160 9.380 8.947 1.00 93.00 169 THR A CA 1
ATOM 1320 C C . THR A 1 169 ? -17.519 8.738 7.723 1.00 93.00 169 THR A C 1
ATOM 1322 O O . THR A 1 169 ? -16.475 8.101 7.825 1.00 93.00 169 THR A O 1
ATOM 1325 N N . LEU A 1 170 ? -18.156 8.896 6.563 1.00 90.69 170 LEU A N 1
ATOM 1326 C CA . LEU A 1 170 ? -17.675 8.302 5.323 1.00 90.69 170 LEU A CA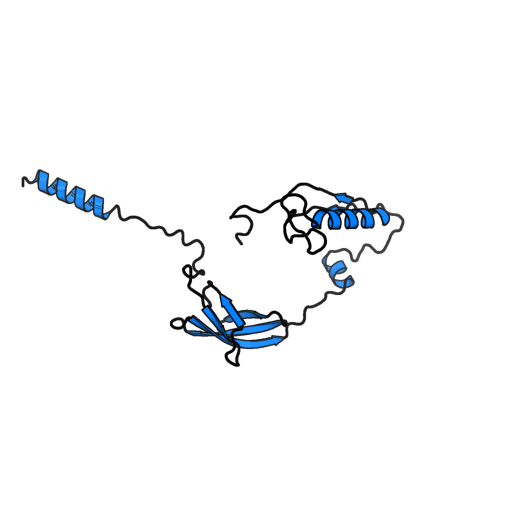 1
ATOM 1327 C C . LEU A 1 170 ? -16.551 9.143 4.719 1.00 90.69 170 LEU A C 1
ATOM 1329 O O . LEU A 1 170 ? -16.766 10.266 4.268 1.00 90.69 170 LEU A O 1
ATOM 1333 N N . HIS A 1 171 ? -15.372 8.544 4.650 1.00 85.88 171 HIS A N 1
ATOM 1334 C CA . HIS A 1 171 ? -14.222 9.003 3.884 1.00 85.88 171 HIS A CA 1
ATOM 1335 C C . HIS A 1 171 ? -14.072 8.070 2.680 1.00 85.88 171 HIS A C 1
ATOM 1337 O O . HIS A 1 171 ? -13.678 6.907 2.809 1.00 85.88 171 HIS A O 1
ATOM 1343 N N . LEU A 1 172 ? -14.491 8.565 1.517 1.00 77.69 172 LEU A N 1
ATOM 1344 C CA . LEU A 1 172 ? -14.520 7.816 0.265 1.00 77.69 172 LEU A CA 1
ATOM 1345 C C . LEU A 1 172 ? -13.576 8.483 -0.743 1.00 77.69 172 LEU A C 1
ATOM 1347 O O . LEU A 1 172 ? -14.029 9.274 -1.575 1.00 77.69 172 LEU A O 1
ATOM 1351 N N . PRO A 1 173 ? -12.262 8.206 -0.656 1.00 69.50 173 PRO A N 1
ATOM 1352 C CA . PRO A 1 173 ? -11.296 8.659 -1.645 1.00 69.50 173 PRO A CA 1
ATOM 1353 C C . PRO A 1 173 ? -11.543 7.908 -2.960 1.00 69.50 173 PRO A C 1
ATOM 1355 O O . PRO A 1 173 ? -10.986 6.840 -3.198 1.00 69.50 173 PRO A O 1
ATOM 1358 N N . HIS A 1 174 ? -12.434 8.438 -3.796 1.00 66.00 174 HIS A N 1
ATOM 1359 C CA . HIS A 1 174 ? -12.696 7.949 -5.157 1.00 66.00 174 HIS A CA 1
ATOM 1360 C C . HIS A 1 174 ? -12.427 9.016 -6.222 1.00 66.00 174 HIS A C 1
ATOM 1362 O O . HIS A 1 174 ? -12.680 8.785 -7.406 1.00 66.00 174 HIS A O 1
ATOM 1368 N N . ASP A 1 175 ? -11.927 10.190 -5.828 1.00 62.47 175 ASP A N 1
ATOM 1369 C CA . ASP A 1 175 ? -11.473 11.174 -6.799 1.00 62.47 175 ASP A CA 1
ATOM 1370 C C . ASP A 1 175 ? -10.095 10.782 -7.363 1.00 62.47 175 ASP A C 1
ATOM 1372 O O . ASP A 1 175 ? -9.295 10.088 -6.731 1.00 62.47 175 ASP A O 1
ATOM 1376 N N . ARG A 1 176 ? -9.822 11.218 -8.598 1.00 57.34 176 ARG A N 1
ATOM 1377 C CA . ARG A 1 176 ? -8.572 10.922 -9.320 1.00 57.34 176 ARG A CA 1
ATOM 1378 C C . ARG A 1 176 ? -7.329 11.497 -8.604 1.00 57.34 176 ARG A C 1
ATOM 1380 O O . ARG A 1 176 ? -6.209 11.183 -8.994 1.00 57.34 176 ARG A O 1
ATOM 1387 N N . GLY A 1 177 ? -7.517 12.368 -7.610 1.00 59.22 177 GLY A N 1
ATOM 1388 C CA . GLY A 1 177 ? -6.462 12.996 -6.822 1.00 59.22 177 GLY A CA 1
ATOM 1389 C C . GLY A 1 177 ? -6.138 12.268 -5.517 1.00 59.22 177 GLY A C 1
ATOM 1390 O O . GLY A 1 177 ? -5.033 12.422 -5.013 1.00 59.22 177 GLY A O 1
ATOM 1391 N N . ALA A 1 178 ? -7.049 11.448 -4.995 1.00 59.84 178 ALA A N 1
ATOM 1392 C CA . ALA A 1 178 ? -6.970 10.909 -3.641 1.00 59.84 178 ALA A CA 1
ATOM 1393 C C . ALA A 1 178 ? -5.872 9.852 -3.437 1.00 59.84 178 ALA A C 1
ATOM 1395 O O . ALA A 1 178 ? -5.524 9.539 -2.302 1.00 59.84 178 ALA A O 1
ATOM 1396 N N . TYR A 1 179 ? -5.311 9.332 -4.531 1.00 57.75 179 TYR A N 1
ATOM 1397 C CA . TYR A 1 179 ? -4.168 8.412 -4.532 1.00 57.75 179 TYR A CA 1
ATOM 1398 C C . TYR A 1 179 ? -2.952 8.981 -5.268 1.00 57.75 179 TYR A C 1
ATOM 1400 O O . TYR A 1 179 ? -2.015 8.238 -5.551 1.00 57.75 179 TYR A O 1
ATOM 1408 N N . ARG A 1 180 ? -2.952 10.283 -5.592 1.00 52.19 180 ARG A N 1
ATOM 1409 C CA . ARG A 1 180 ? -1.737 10.953 -6.064 1.00 52.19 180 ARG A CA 1
ATOM 1410 C C . ARG A 1 180 ? -0.756 10.995 -4.889 1.00 52.19 180 ARG A C 1
ATOM 1412 O O . ARG A 1 180 ? -1.038 11.665 -3.897 1.00 52.19 180 ARG A O 1
ATOM 1419 N N . ARG A 1 181 ? 0.327 10.227 -4.985 1.00 53.81 181 ARG A N 1
ATOM 1420 C CA . ARG A 1 181 ? 1.480 10.274 -4.081 1.00 53.81 181 ARG A CA 1
ATOM 1421 C C . ARG A 1 181 ? 2.603 11.023 -4.770 1.00 53.81 181 ARG A C 1
ATOM 1423 O O . ARG A 1 181 ? 2.719 10.826 -5.998 1.00 53.81 181 ARG A O 1
#

Secondary structure (DSSP, 8-state):
--HHHHHHHHHHHHHHHH---------S-TTBPPTT--EEEE-TTS-EEEEESB---TT-EEE-TTSEEEEEEEEETTTTEEEEEEEEE-------HHHHHHHTTGGG----SSSPPPEEEE--S-TTB--TTTTSSSB-SSS-THHHHHHHHHHHHHHTT-EEEE--------STTTT--

pLDDT: mean 81.99, std 16.45, range [45.88, 98.19]

Radius of gyration: 28.93 Å; Cα contacts (8 Å, |Δi|>4): 236; chains: 1; bounding box: 44×66×92 Å

Mean predicted aligned error: 15.73 Å

Solvent-accessible surface area (backbone atoms only — not comparable to full-atom values): 10985 Å² total; per-residue (Å²): 131,54,76,65,60,52,52,52,51,51,52,53,52,54,52,56,68,70,60,60,83,78,76,71,67,78,75,84,57,97,47,61,51,60,94,94,43,59,33,39,33,24,43,80,90,66,49,81,74,48,76,38,44,47,68,82,56,69,72,42,74,48,75,45,97,88,29,40,31,30,34,28,73,42,69,43,82,85,82,26,40,30,37,28,44,84,72,47,76,59,72,84,79,76,68,50,72,70,55,52,27,46,76,71,64,50,66,76,71,76,70,62,95,77,60,86,58,65,75,43,80,44,71,50,72,63,24,24,38,26,42,73,76,88,61,72,34,61,64,36,88,61,81,11,47,51,53,59,52,51,48,55,51,47,50,56,40,40,78,70,62,30,48,64,50,72,49,84,65,84,32,76,76,76,56,92,63,69,76,68,125